Protein AF-0000000087157849 (afdb_homodimer)

Foldseek 3Di:
DAPDDPPPDDDDDDDDDPDDDPPVVPPPPPPPPDDCPPPVPPPPPPCVVVCPVPPPPLPLQKDKAWDDKDDDPVDPQKMKTKIKIKAAQWHWHAKKFFQFKKKKAWQFAKWWWDWPPGDIDIDDHGDMDIDGGGIIIHTTTGPGNHGMTMMMMMGIHGVPDDGIDHDD/DDDPDDDDDPPDDDDDPDDDDDDDDDDDPPPDDDDCPVPVPPPPPPCPVPCPVPPPPQPLPKDKAWDDKDDDPVDPQKMKTKIKIKAAQSHWHAKKFFQFKKKKAWQFAKWWWDWPPGDIDIDDHGDMDIDGGGIIIHTTTGPGNHGMTMMMMMGIHGVPDDGIGHDD

Structure (mmCIF, N/CA/C/O backbone):
data_AF-0000000087157849-model_v1
#
loop_
_entity.id
_entity.type
_entity.pdbx_description
1 polymer 'Cupin type-1 domain-containing protein'
#
loop_
_atom_site.group_PDB
_atom_site.id
_atom_site.type_symbol
_atom_site.label_atom_id
_atom_site.label_alt_id
_atom_site.label_comp_id
_atom_site.label_asym_id
_atom_site.label_entity_id
_atom_site.label_seq_id
_atom_site.pdbx_PDB_ins_code
_atom_site.Cartn_x
_atom_site.Cartn_y
_atom_site.Cartn_z
_atom_site.occupancy
_atom_site.B_iso_or_equiv
_atom_site.auth_seq_id
_atom_site.auth_comp_id
_atom_site.auth_asym_id
_atom_site.auth_atom_id
_atom_site.pdbx_PDB_model_num
ATOM 1 N N . MET A 1 1 ? -9.469 22.984 100.5 1 25.81 1 MET A N 1
ATOM 2 C CA . MET A 1 1 ? -8.742 24.125 99.938 1 25.81 1 MET A CA 1
ATOM 3 C C . MET A 1 1 ? -8.039 23.75 98.625 1 25.81 1 MET A C 1
ATOM 5 O O . MET A 1 1 ? -8.219 24.422 97.625 1 25.81 1 MET A O 1
ATOM 9 N N . THR A 1 2 ? -6.953 23.109 98.688 1 26.52 2 THR A N 1
ATOM 10 C CA . THR A 1 2 ? -5.707 23.484 98 1 26.52 2 THR A CA 1
ATOM 11 C C . THR A 1 2 ? -5.559 22.75 96.688 1 26.52 2 THR A C 1
ATOM 13 O O . THR A 1 2 ? -5.473 21.516 96.625 1 26.52 2 THR A O 1
ATOM 16 N N . SER A 1 3 ? -6.125 23.281 95.562 1 32.56 3 SER A N 1
ATOM 17 C CA . SER A 1 3 ? -6.223 23.047 94.125 1 32.56 3 SER A CA 1
ATOM 18 C C . SER A 1 3 ? -4.84 22.938 93.5 1 32.56 3 SER A C 1
ATOM 20 O O . SER A 1 3 ? -4.082 23.906 93.5 1 32.56 3 SER A O 1
ATOM 22 N N . MET A 1 4 ? -4.215 21.812 93.75 1 26.55 4 MET A N 1
ATOM 23 C CA . MET A 1 4 ? -2.811 21.609 93.438 1 26.55 4 MET A CA 1
ATOM 24 C C . MET A 1 4 ? -2.561 21.953 91.938 1 26.55 4 MET A C 1
ATOM 26 O O . MET A 1 4 ? -3.49 21.953 91.125 1 26.55 4 MET A O 1
ATOM 30 N N . ALA A 1 5 ? -1.383 22.141 91.438 1 28.23 5 ALA A N 1
ATOM 31 C CA . ALA A 1 5 ? -0.357 22.938 90.812 1 28.23 5 ALA A CA 1
ATOM 32 C C . ALA A 1 5 ? -0.079 22.422 89.375 1 28.23 5 ALA A C 1
ATOM 34 O O . ALA A 1 5 ? 0.77 22.969 88.688 1 28.23 5 ALA A O 1
ATOM 35 N N . ALA A 1 6 ? -0.991 21.516 88.75 1 30.11 6 ALA A N 1
ATOM 36 C CA . ALA A 1 6 ? -0.195 20.703 87.812 1 30.11 6 ALA A CA 1
ATOM 37 C C . ALA A 1 6 ? 0.391 21.531 86.688 1 30.11 6 ALA A C 1
ATOM 39 O O . ALA A 1 6 ? -0.349 22.109 85.938 1 30.11 6 ALA A O 1
ATOM 40 N N . THR A 1 7 ? 1.58 22.156 86.875 1 29.23 7 THR A N 1
ATOM 41 C CA . THR A 1 7 ? 2.391 23.125 86.125 1 29.23 7 THR A CA 1
ATOM 42 C C . THR A 1 7 ? 2.752 22.578 84.75 1 29.23 7 THR A C 1
ATOM 44 O O . THR A 1 7 ? 3.316 21.484 84.625 1 29.23 7 THR A O 1
ATOM 47 N N . MET A 1 8 ? 1.924 22.734 83.75 1 29.97 8 MET A N 1
ATOM 48 C CA . MET A 1 8 ? 2.023 22.281 82.312 1 29.97 8 MET A CA 1
ATOM 49 C C . MET A 1 8 ? 3.312 22.781 81.688 1 29.97 8 MET A C 1
ATOM 51 O O . MET A 1 8 ? 3.516 23.984 81.562 1 29.97 8 MET A O 1
ATOM 55 N N . THR A 1 9 ? 4.469 22.172 82 1 27.61 9 THR A N 1
ATOM 56 C CA . THR A 1 9 ? 5.809 22.609 81.625 1 27.61 9 THR A CA 1
ATOM 57 C C . THR A 1 9 ? 5.926 22.734 80.125 1 27.61 9 THR A C 1
ATOM 59 O O . THR A 1 9 ? 5.297 21.984 79.375 1 27.61 9 THR A O 1
ATOM 62 N N . ALA A 1 10 ? 6.34 23.922 79.562 1 31.8 10 ALA A N 1
ATOM 63 C CA . ALA A 1 10 ? 6.543 24.797 78.375 1 31.8 10 ALA A CA 1
ATOM 64 C C . ALA A 1 10 ? 7.609 24.234 77.438 1 31.8 10 ALA A C 1
ATOM 66 O O . ALA A 1 10 ? 8.781 24.141 77.812 1 31.8 10 ALA A O 1
ATOM 67 N N . PRO A 1 11 ? 7.312 23.031 76.688 1 26.89 11 PRO A N 1
ATOM 68 C CA . PRO A 1 11 ? 8.516 22.438 76.125 1 26.89 11 PRO A CA 1
ATOM 69 C C . PRO A 1 11 ? 9.336 23.453 75.312 1 26.89 11 PRO A C 1
ATOM 71 O O . PRO A 1 11 ? 8.797 24.453 74.875 1 26.89 11 PRO A O 1
ATOM 74 N N . PHE A 1 12 ? 10.734 23.453 75.312 1 24.06 12 PHE A N 1
ATOM 75 C CA . PHE A 1 12 ? 11.953 24.234 75.125 1 24.06 12 PHE A CA 1
ATOM 76 C C . PHE A 1 12 ? 12.273 24.328 73.625 1 24.06 12 PHE A C 1
ATOM 78 O O . PHE A 1 12 ? 13.031 25.203 73.188 1 24.06 12 PHE A O 1
ATOM 85 N N . ALA A 1 13 ? 11.703 23.359 72.688 1 25 13 ALA A N 1
ATOM 86 C CA . ALA A 1 13 ? 12.812 22.859 71.875 1 25 13 ALA A CA 1
ATOM 87 C C . ALA A 1 13 ? 13.414 23.969 71 1 25 13 ALA A C 1
ATOM 89 O O . ALA A 1 13 ? 12.75 24.969 70.75 1 25 13 ALA A O 1
ATOM 90 N N . GLN A 1 14 ? 14.242 23.547 69.875 1 24.16 14 GLN A N 1
ATOM 91 C CA . GLN A 1 14 ? 15.633 23.719 69.5 1 24.16 14 GLN A CA 1
ATOM 92 C C . GLN A 1 14 ? 15.797 24.891 68.5 1 24.16 14 GLN A C 1
ATOM 94 O O . GLN A 1 14 ? 14.828 25.344 67.938 1 24.16 14 GLN A O 1
ATOM 99 N N . PRO A 1 15 ? 16.781 24.766 67.5 1 26.95 15 PRO A N 1
ATOM 100 C CA . PRO A 1 15 ? 18.047 25.453 67.312 1 26.95 15 PRO A CA 1
ATOM 101 C C . PRO A 1 15 ? 17.906 26.594 66.312 1 26.95 15 PRO A C 1
ATOM 103 O O . PRO A 1 15 ? 16.875 26.719 65.625 1 26.95 15 PRO A O 1
ATOM 106 N N . PRO A 1 16 ? 18.922 26.719 65.438 1 26.27 16 PRO A N 1
ATOM 107 C CA . PRO A 1 16 ? 19.938 27.75 65.188 1 26.27 16 PRO A CA 1
ATOM 108 C C . PRO A 1 16 ? 19.641 28.641 64 1 26.27 16 PRO A C 1
ATOM 110 O O . PRO A 1 16 ? 19.766 29.859 64.062 1 26.27 16 PRO A O 1
ATOM 113 N N . ARG A 1 17 ? 19.469 28.047 62.688 1 28.44 17 ARG A N 1
ATOM 114 C CA . ARG A 1 17 ? 20.594 28.266 61.781 1 28.44 17 ARG A CA 1
ATOM 115 C C . ARG A 1 17 ? 20.312 29.406 60.812 1 28.44 17 ARG A C 1
ATOM 117 O O . ARG A 1 17 ? 19.828 29.203 59.719 1 28.44 17 ARG A O 1
ATOM 124 N N . SER A 1 18 ? 19.516 30.406 61.188 1 28.94 18 SER A N 1
ATOM 125 C CA . SER A 1 18 ? 19.078 31.188 60.031 1 28.94 18 SER A CA 1
ATOM 126 C C . SER A 1 18 ? 20.281 31.672 59.219 1 28.94 18 SER A C 1
ATOM 128 O O . SER A 1 18 ? 21.281 32.094 59.75 1 28.94 18 SER A O 1
ATOM 130 N N . VAL A 1 19 ? 20.281 31.312 57.875 1 30.16 19 VAL A N 1
ATOM 131 C CA . VAL A 1 19 ? 21.125 31.406 56.688 1 30.16 19 VAL A CA 1
ATOM 132 C C . VAL A 1 19 ? 21.422 32.875 56.375 1 30.16 19 VAL A C 1
ATOM 134 O O . VAL A 1 19 ? 20.5 33.656 56.188 1 30.16 19 VAL A O 1
ATOM 137 N N . ALA A 1 20 ? 22.547 33.375 56.812 1 24 20 ALA A N 1
ATOM 138 C CA . ALA A 1 20 ? 23.172 34.688 56.875 1 24 20 ALA A CA 1
ATOM 139 C C . ALA A 1 20 ? 23.188 35.344 55.5 1 24 20 ALA A C 1
ATOM 141 O O . ALA A 1 20 ? 22.906 36.531 55.375 1 24 20 ALA A O 1
ATOM 142 N N . LEU A 1 21 ? 23.609 34.719 54.344 1 27.06 21 LEU A N 1
ATOM 143 C CA . LEU A 1 21 ? 24.812 35.344 53.844 1 27.06 21 LEU A CA 1
ATOM 144 C C . LEU A 1 21 ? 24.469 36.469 52.844 1 27.06 21 LEU A C 1
ATOM 146 O O . LEU A 1 21 ? 24 36.188 51.75 1 27.06 21 LEU A O 1
ATOM 150 N N . ALA A 1 22 ? 23.547 37.344 52.938 1 27.11 22 ALA A N 1
ATOM 151 C CA . ALA A 1 22 ? 23.203 38.156 51.781 1 27.11 22 ALA A CA 1
ATOM 152 C C . ALA A 1 22 ? 24.359 39.062 51.375 1 27.11 22 ALA A C 1
ATOM 154 O O . ALA A 1 22 ? 24.719 39.969 52.125 1 27.11 22 ALA A O 1
ATOM 155 N N . VAL A 1 23 ? 25.484 38.562 50.844 1 27.09 23 VAL A N 1
ATOM 156 C CA . VAL A 1 23 ? 26.656 39.375 50.562 1 27.09 23 VAL A CA 1
ATOM 157 C C . VAL A 1 23 ? 26.297 40.438 49.531 1 27.09 23 VAL A C 1
ATOM 159 O O . VAL A 1 23 ? 25.969 40.125 48.375 1 27.09 23 VAL A O 1
ATOM 162 N N . ILE A 1 24 ? 25.562 41.406 49.75 1 27.67 24 ILE A N 1
ATOM 163 C CA . ILE A 1 24 ? 25.125 42.406 48.781 1 27.67 24 ILE A CA 1
ATOM 164 C C . ILE A 1 24 ? 26.328 43.188 48.25 1 27.67 24 ILE A C 1
ATOM 166 O O . ILE A 1 24 ? 26.906 44.031 48.938 1 27.67 24 ILE A O 1
ATOM 170 N N . ALA A 1 25 ? 27.484 42.562 47.844 1 26.19 25 ALA A N 1
ATOM 171 C CA . ALA A 1 25 ? 28.641 43.406 47.531 1 26.19 25 ALA A CA 1
ATOM 172 C C . ALA A 1 25 ? 28.344 44.375 46.406 1 26.19 25 ALA A C 1
ATOM 174 O O . ALA A 1 25 ? 27.969 43.969 45.312 1 26.19 25 ALA A O 1
ATOM 175 N N . GLY A 1 26 ? 27.797 45.562 46.625 1 26.12 26 GLY A N 1
ATOM 176 C CA . GLY A 1 26 ? 27.438 46.719 45.781 1 26.12 26 GLY A CA 1
ATOM 177 C C . GLY A 1 26 ? 28.625 47.281 45.031 1 26.12 26 GLY A C 1
ATOM 178 O O . GLY A 1 26 ? 29.516 47.906 45.594 1 26.12 26 GLY A O 1
ATOM 179 N N . LEU A 1 27 ? 29.5 46.469 44.312 1 26.94 27 LEU A N 1
ATOM 180 C CA . LEU A 1 27 ? 30.75 47.062 43.812 1 26.94 27 LEU A CA 1
ATOM 181 C C . LEU A 1 27 ? 30.469 48.25 42.875 1 26.94 27 LEU A C 1
ATOM 183 O O . LEU A 1 27 ? 29.766 48.062 41.875 1 26.94 27 LEU A O 1
ATOM 187 N N . ALA A 1 28 ? 30.5 49.438 43.312 1 27.14 28 ALA A N 1
ATOM 188 C CA . ALA A 1 28 ? 30.328 50.781 42.719 1 27.14 28 ALA A CA 1
ATOM 189 C C . ALA A 1 28 ? 31.344 51 41.594 1 27.14 28 ALA A C 1
ATOM 191 O O . ALA A 1 28 ? 32.562 50.969 41.812 1 27.14 28 ALA A O 1
ATOM 192 N N . CYS A 1 29 ? 31.125 50.438 40.344 1 27.78 29 CYS A N 1
ATOM 193 C CA . CYS A 1 29 ? 32 50.594 39.156 1 27.78 29 CYS A CA 1
ATOM 194 C C . CYS A 1 29 ? 32.25 52.062 38.875 1 27.78 29 CYS A C 1
ATOM 196 O O . CYS A 1 29 ? 31.312 52.812 38.594 1 27.78 29 CYS A O 1
ATOM 198 N N . ALA A 1 30 ? 33.094 52.688 39.562 1 27.97 30 ALA A N 1
ATOM 199 C CA . ALA A 1 30 ? 33.438 54.094 39.406 1 27.97 30 ALA A CA 1
ATOM 200 C C . ALA A 1 30 ? 33.906 54.375 37.969 1 27.97 30 ALA A C 1
ATOM 202 O O . ALA A 1 30 ? 34.75 53.656 37.438 1 27.97 30 ALA A O 1
ATOM 203 N N . PHE A 1 31 ? 33.094 54.969 37.094 1 28.56 31 PHE A N 1
ATOM 204 C CA . PHE A 1 31 ? 33.156 55.469 35.719 1 28.56 31 PHE A CA 1
ATOM 205 C C . PHE A 1 31 ? 34.312 56.438 35.562 1 28.56 31 PHE A C 1
ATOM 207 O O . PHE A 1 31 ? 34.25 57.562 36.031 1 28.56 31 PHE A O 1
ATOM 214 N N . ALA A 1 32 ? 35.531 56 35.906 1 28.84 32 ALA A N 1
ATOM 215 C CA . ALA A 1 32 ? 36.531 57.062 35.719 1 28.84 32 ALA A CA 1
ATOM 216 C C . ALA A 1 32 ? 36.5 57.594 34.312 1 28.84 32 ALA A C 1
ATOM 218 O O . ALA A 1 32 ? 36.344 56.844 33.344 1 28.84 32 ALA A O 1
ATOM 219 N N . ILE A 1 33 ? 36.344 58.875 34.094 1 33.56 33 ILE A N 1
ATOM 220 C CA . ILE A 1 33 ? 36.125 59.906 33.094 1 33.56 33 ILE A CA 1
ATOM 221 C C . ILE A 1 33 ? 37.344 60 32.188 1 33.56 33 ILE A C 1
ATOM 223 O O . ILE A 1 33 ? 37.594 61.031 31.578 1 33.56 33 ILE A O 1
ATOM 227 N N . GLY A 1 34 ? 38.188 58.875 31.969 1 31 34 GLY A N 1
ATOM 228 C CA . GLY A 1 34 ? 39.438 59.375 31.391 1 31 34 GLY A CA 1
ATOM 229 C C . GLY A 1 34 ? 39.219 60.094 30.078 1 31 34 GLY A C 1
ATOM 230 O O . GLY A 1 34 ? 38.156 60 29.469 1 31 34 GLY A O 1
ATOM 231 N N . LYS A 1 35 ? 40.406 60.781 29.609 1 35 35 LYS A N 1
ATOM 232 C CA . LYS A 1 35 ? 40.75 61.844 28.656 1 35 35 LYS A CA 1
ATOM 233 C C . LYS A 1 35 ? 40.469 61.375 27.219 1 35 35 LYS A C 1
ATOM 235 O O . LYS A 1 35 ? 40.719 60.219 26.875 1 35 35 LYS A O 1
ATOM 240 N N . ALA A 1 36 ? 39.75 62.125 26.391 1 37.16 36 ALA A N 1
ATOM 241 C CA . ALA A 1 36 ? 38.969 62.188 25.156 1 37.16 36 ALA A CA 1
ATOM 242 C C . ALA A 1 36 ? 39.875 62.094 23.938 1 37.16 36 ALA A C 1
ATOM 244 O O . ALA A 1 36 ? 40.438 63.094 23.484 1 37.16 36 ALA A O 1
ATOM 245 N N . VAL A 1 37 ? 41 61.312 23.969 1 40.19 37 VAL A N 1
ATOM 246 C CA . VAL A 1 37 ? 41.719 61.625 22.734 1 40.19 37 VAL A CA 1
ATOM 247 C C . VAL A 1 37 ? 40.844 61.281 21.531 1 40.19 37 VAL A C 1
ATOM 249 O O . VAL A 1 37 ? 40.188 60.219 21.5 1 40.19 37 VAL A O 1
ATOM 252 N N . PRO A 1 38 ? 40.406 62.281 20.625 1 38.34 38 PRO A N 1
ATOM 253 C CA . PRO A 1 38 ? 39.438 62.219 19.547 1 38.34 38 PRO A CA 1
ATOM 254 C C . PRO A 1 38 ? 39.812 61.25 18.438 1 38.34 38 PRO A C 1
ATOM 256 O O . PRO A 1 38 ? 40.812 61.5 17.734 1 38.34 38 PRO A O 1
ATOM 259 N N . VAL A 1 39 ? 40.281 60.031 18.719 1 37.19 39 VAL A N 1
ATOM 260 C CA . VAL A 1 39 ? 40.656 59.281 17.531 1 37.19 39 VAL A CA 1
ATOM 261 C C . VAL A 1 39 ? 39.469 59.188 16.594 1 37.19 39 VAL A C 1
ATOM 263 O O . VAL A 1 39 ? 38.344 58.938 17.047 1 37.19 39 VAL A O 1
ATOM 266 N N . SER A 1 40 ? 39.5 59.906 15.5 1 35.03 40 SER A N 1
ATOM 267 C CA . SER A 1 40 ? 38.562 59.906 14.391 1 35.03 40 SER A CA 1
ATOM 268 C C . SER A 1 40 ? 38.25 58.469 13.938 1 35.03 40 SER A C 1
ATOM 270 O O . SER A 1 40 ? 39.156 57.75 13.492 1 35.03 40 SER A O 1
ATOM 272 N N . MET A 1 41 ? 37.656 57.656 14.75 1 31.05 41 MET A N 1
ATOM 273 C CA . MET A 1 41 ? 37.25 56.281 14.422 1 31.05 41 MET A CA 1
ATOM 274 C C . MET A 1 41 ? 36.406 56.25 13.133 1 31.05 41 MET A C 1
ATOM 276 O O . MET A 1 41 ? 35.344 56.875 13.055 1 31.05 41 MET A O 1
ATOM 280 N N . ASP A 1 42 ? 37.125 56.438 11.977 1 41.16 42 ASP A N 1
ATOM 281 C CA . ASP A 1 42 ? 36.406 56.156 10.742 1 41.16 42 ASP A CA 1
ATOM 282 C C . ASP A 1 42 ? 35.562 54.875 10.883 1 41.16 42 ASP A C 1
ATOM 284 O O . ASP A 1 42 ? 36.094 53.812 11.266 1 41.16 42 ASP A O 1
ATOM 288 N N . THR A 1 43 ? 34.344 55.031 11.359 1 35.72 43 THR A N 1
ATOM 289 C CA . THR A 1 43 ? 33.281 54.031 11.5 1 35.72 43 THR A CA 1
ATOM 290 C C . THR A 1 43 ? 33.156 53.219 10.227 1 35.72 43 THR A C 1
ATOM 292 O O . THR A 1 43 ? 32.875 53.75 9.156 1 35.72 43 THR A O 1
ATOM 295 N N . ILE A 1 44 ? 34.156 52.312 9.938 1 42.41 44 ILE A N 1
ATOM 296 C CA . ILE A 1 44 ? 33.875 51.25 8.969 1 42.41 44 ILE A CA 1
ATOM 297 C C . ILE A 1 44 ? 32.469 50.719 9.18 1 42.41 44 ILE A C 1
ATOM 299 O O . ILE A 1 44 ? 32.188 50.031 10.18 1 42.41 44 ILE A O 1
ATOM 303 N N . SER A 1 45 ? 31.453 51.531 8.93 1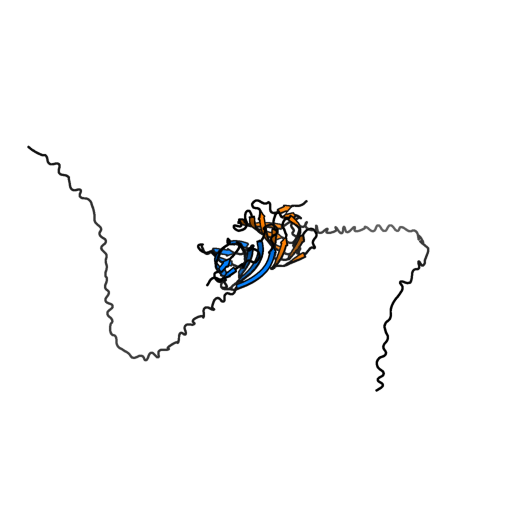 35.62 45 SER A N 1
ATOM 304 C CA . SER A 1 45 ? 30.109 50.969 8.867 1 35.62 45 SER A CA 1
ATOM 305 C C . SER A 1 45 ? 30.094 49.688 8.031 1 35.62 45 SER A C 1
ATOM 307 O O . SER A 1 45 ? 30.141 49.719 6.805 1 35.62 45 SER A O 1
ATOM 309 N N . SER A 1 46 ? 30.984 48.688 8.398 1 37.03 46 SER A N 1
ATOM 310 C CA . SER A 1 46 ? 30.734 47.438 7.723 1 37.03 46 SER A CA 1
ATOM 311 C C . SER A 1 46 ? 29.25 47.094 7.742 1 37.03 46 SER A C 1
ATOM 313 O O . SER A 1 46 ? 28.641 46.969 8.812 1 37.03 46 SER A O 1
ATOM 315 N N . ALA A 1 47 ? 28.531 47.531 6.684 1 37.97 47 ALA A N 1
ATOM 316 C CA . ALA A 1 47 ? 27.203 47 6.414 1 37.97 47 ALA A CA 1
ATOM 317 C C . ALA A 1 47 ? 27.172 45.469 6.594 1 37.97 47 ALA A C 1
ATOM 319 O O . ALA A 1 47 ? 27.75 44.75 5.789 1 37.97 47 ALA A O 1
ATOM 320 N N . ILE A 1 48 ? 27.359 45 7.828 1 42.22 48 ILE A N 1
ATOM 321 C CA . ILE A 1 48 ? 26.891 43.625 7.977 1 42.22 48 ILE A CA 1
ATOM 322 C C . ILE A 1 48 ? 25.5 43.469 7.359 1 42.22 48 ILE A C 1
ATOM 324 O O . ILE A 1 48 ? 24.516 43.969 7.922 1 42.22 48 ILE A O 1
ATOM 328 N N . ALA A 1 49 ? 25.438 43.625 5.98 1 38 49 ALA A N 1
ATOM 329 C CA . ALA A 1 49 ? 24.172 43.125 5.449 1 38 49 ALA A CA 1
ATOM 330 C C . ALA A 1 49 ? 23.781 41.812 6.113 1 38 49 ALA A C 1
ATOM 332 O O . ALA A 1 49 ? 24.594 40.875 6.215 1 38 49 ALA A O 1
ATOM 333 N N . PRO A 1 50 ? 22.828 41.875 7.129 1 38.22 50 PRO A N 1
ATOM 334 C CA . PRO A 1 50 ? 22.359 40.531 7.5 1 38.22 50 PRO A CA 1
ATOM 335 C C . PRO A 1 50 ? 22.125 39.625 6.289 1 38.22 50 PRO A C 1
ATOM 337 O O . PRO A 1 50 ? 21.406 40.031 5.359 1 38.22 50 PRO A O 1
ATOM 340 N N . LEU A 1 51 ? 23.094 38.875 5.848 1 38.66 51 LEU A N 1
ATOM 341 C CA . LEU A 1 51 ? 22.672 37.75 5.016 1 38.66 51 LEU A CA 1
ATOM 342 C C . LEU A 1 51 ? 21.359 37.156 5.531 1 38.66 51 LEU A C 1
ATOM 344 O O . LEU A 1 51 ? 21.359 36.375 6.492 1 38.66 51 LEU A O 1
ATOM 348 N N . CYS A 1 52 ? 20.359 38.031 5.68 1 33.38 52 CYS A N 1
ATOM 349 C CA . CYS A 1 52 ? 19.109 37.281 5.773 1 33.38 52 CYS A CA 1
ATOM 350 C C . CYS A 1 52 ? 19.109 36.094 4.812 1 33.38 52 CYS A C 1
ATOM 352 O O . CYS A 1 52 ? 19.047 36.281 3.594 1 33.38 52 CYS A O 1
ATOM 354 N N . ALA A 1 53 ? 19.922 35.062 5.066 1 35.59 53 ALA A N 1
ATOM 355 C CA . ALA A 1 53 ? 19.578 33.844 4.355 1 35.59 53 ALA A CA 1
ATOM 356 C C . ALA A 1 53 ? 18.078 33.719 4.129 1 35.59 53 ALA A C 1
ATOM 358 O O . ALA A 1 53 ? 17.297 33.75 5.086 1 35.59 53 ALA A O 1
ATOM 359 N N . SER A 1 54 ? 17.531 34.375 3.102 1 33.47 54 SER A N 1
ATOM 360 C CA . SER A 1 54 ? 16.203 33.938 2.713 1 33.47 54 SER A CA 1
ATOM 361 C C . SER A 1 54 ? 15.984 32.469 3.09 1 33.47 54 SER A C 1
ATOM 363 O O . SER A 1 54 ? 16.75 31.594 2.662 1 33.47 54 SER A O 1
ATOM 365 N N . ALA A 1 55 ? 15.594 32.188 4.285 1 35.25 55 ALA A N 1
ATOM 366 C CA . ALA A 1 55 ? 15 30.859 4.387 1 35.25 55 ALA A CA 1
ATOM 367 C C . ALA A 1 55 ? 14.32 30.469 3.076 1 35.25 55 ALA A C 1
ATOM 369 O O . ALA A 1 55 ? 13.438 31.172 2.584 1 35.25 55 ALA A O 1
ATOM 370 N N . ASN A 1 56 ? 14.992 30.094 2.059 1 37.59 56 ASN A N 1
ATOM 371 C CA . ASN A 1 56 ? 14.242 29.453 0.98 1 37.59 56 ASN A CA 1
ATOM 372 C C . ASN A 1 56 ? 12.891 28.938 1.464 1 37.59 56 ASN A C 1
ATOM 374 O O . ASN A 1 56 ? 12.82 28.156 2.412 1 37.59 56 ASN A O 1
ATOM 378 N N . ALA A 1 57 ? 11.836 29.656 1.481 1 37.44 57 ALA A N 1
ATOM 379 C CA . ALA A 1 57 ? 10.445 29.25 1.688 1 37.44 57 ALA A CA 1
ATOM 380 C C . ALA A 1 57 ? 10.25 27.781 1.367 1 37.44 57 ALA A C 1
ATOM 382 O O . ALA A 1 57 ? 10.664 27.297 0.307 1 37.44 57 ALA A O 1
ATOM 383 N N . ALA A 1 58 ? 10.266 26.891 2.303 1 42.09 58 ALA A N 1
ATOM 384 C CA . ALA A 1 58 ? 9.906 25.484 2.17 1 42.09 58 ALA A CA 1
ATOM 385 C C . ALA A 1 58 ? 8.836 25.297 1.103 1 42.09 58 ALA A C 1
ATOM 387 O O . ALA A 1 58 ? 7.727 25.828 1.224 1 42.09 58 ALA A O 1
ATOM 388 N N . SER A 1 59 ? 8.898 25.781 -0.156 1 48.66 59 SER A N 1
ATOM 389 C CA . SER A 1 59 ? 7.949 25.422 -1.202 1 48.66 59 SER A CA 1
ATOM 390 C C . SER A 1 59 ? 7.27 24.094 -0.896 1 48.66 59 SER A C 1
ATOM 392 O O . SER A 1 59 ? 7.91 23.156 -0.424 1 48.66 59 SER A O 1
ATOM 394 N N . PRO A 1 60 ? 5.934 23.938 -0.661 1 56.91 60 PRO A N 1
ATOM 395 C CA . PRO A 1 60 ? 5.18 22.703 -0.445 1 56.91 60 PRO A CA 1
ATOM 396 C C . PRO A 1 60 ? 5.691 21.547 -1.297 1 56.91 60 PRO A C 1
ATOM 398 O O . PRO A 1 60 ? 5.492 21.531 -2.514 1 56.91 60 PRO A O 1
ATOM 401 N N . LEU A 1 61 ? 6.93 21.297 -1.461 1 68.69 61 LEU A N 1
ATOM 402 C CA . LEU A 1 61 ? 7.711 20.531 -2.422 1 68.69 61 LEU A CA 1
ATOM 403 C C . LEU A 1 61 ? 7.242 19.078 -2.463 1 68.69 61 LEU A C 1
ATOM 405 O O . LEU A 1 61 ? 8.031 18.172 -2.75 1 68.69 61 LEU A O 1
ATOM 409 N N . ASP A 1 62 ? 6.016 18.891 -2.213 1 86.62 62 ASP A N 1
ATOM 410 C CA . ASP A 1 62 ? 5.68 17.484 -2.385 1 86.62 62 ASP A CA 1
ATOM 411 C C . ASP A 1 62 ? 5.164 17.219 -3.797 1 86.62 62 ASP A C 1
ATOM 413 O O . ASP A 1 62 ? 4.73 18.141 -4.492 1 86.62 62 ASP A O 1
ATOM 417 N N . LYS A 1 63 ? 5.41 16.125 -4.355 1 94.25 63 LYS A N 1
ATOM 418 C CA . LYS A 1 63 ? 4.766 15.539 -5.531 1 94.25 63 LYS A CA 1
ATOM 419 C C . LYS A 1 63 ? 3.859 14.375 -5.145 1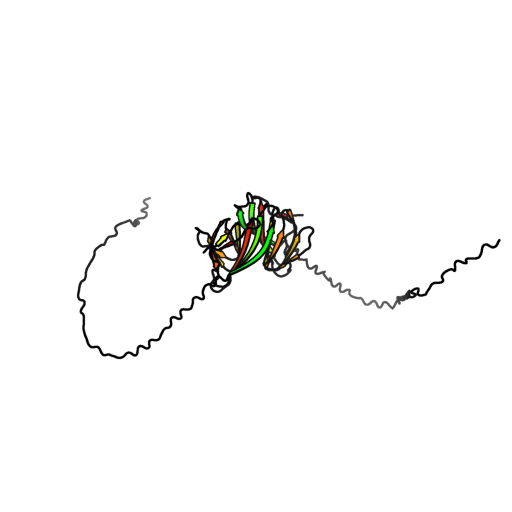 94.25 63 LYS A C 1
ATOM 421 O O . LYS A 1 63 ? 4.316 13.398 -4.539 1 94.25 63 LYS A O 1
ATOM 426 N N . VAL A 1 64 ? 2.527 14.578 -5.496 1 96.06 64 VAL A N 1
ATOM 427 C CA . VAL A 1 64 ? 1.538 13.555 -5.172 1 96.06 64 VAL A CA 1
ATOM 428 C C . VAL A 1 64 ? 1 12.93 -6.457 1 96.06 64 VAL A C 1
ATOM 430 O O . VAL A 1 64 ? 0.477 13.633 -7.324 1 96.06 64 VAL A O 1
ATOM 433 N N . GLU A 1 65 ? 1.17 11.641 -6.582 1 96.88 65 GLU A N 1
ATOM 434 C CA . GLU A 1 65 ? 0.768 10.938 -7.793 1 96.88 65 GLU A CA 1
ATOM 435 C C . GLU A 1 65 ? -0.138 9.75 -7.465 1 96.88 65 GLU A C 1
ATOM 437 O O . GLU A 1 65 ? 0.242 8.867 -6.699 1 96.88 65 GLU A O 1
ATOM 442 N N . VAL A 1 66 ? -1.337 9.758 -8.125 1 97.81 66 VAL A N 1
ATOM 443 C CA . VAL A 1 66 ? -2.174 8.562 -8.031 1 97.81 66 VAL A CA 1
ATOM 444 C C . VAL A 1 66 ? -1.611 7.461 -8.93 1 97.81 66 VAL A C 1
ATOM 446 O O . VAL A 1 66 ? -1.502 7.637 -10.141 1 97.81 66 VAL A O 1
ATOM 449 N N . ILE A 1 67 ? -1.337 6.316 -8.336 1 98.38 67 ILE A N 1
ATOM 450 C CA . ILE A 1 67 ? -0.737 5.211 -9.07 1 98.38 67 ILE A CA 1
ATOM 451 C C . ILE A 1 67 ? -1.835 4.316 -9.641 1 98.38 67 ILE A C 1
ATOM 453 O O . ILE A 1 67 ? -1.756 3.883 -10.789 1 98.38 67 ILE A O 1
ATOM 457 N N . THR A 1 68 ? -2.832 3.953 -8.859 1 97.81 68 THR A N 1
ATOM 458 C CA . THR A 1 68 ? -3.961 3.125 -9.258 1 97.81 68 THR A CA 1
ATOM 459 C C . THR A 1 68 ? -5.145 3.328 -8.32 1 97.81 68 THR A C 1
ATOM 461 O O . THR A 1 68 ? -4.977 3.818 -7.199 1 97.81 68 THR A O 1
ATOM 464 N N . SER A 1 69 ? -6.309 3.031 -8.805 1 98.38 69 SER A N 1
ATOM 465 C CA . SER A 1 69 ? -7.547 3.076 -8.031 1 98.38 69 SER A CA 1
ATOM 466 C C . SER A 1 69 ? -8.523 2.002 -8.5 1 98.38 69 SER A C 1
ATOM 468 O O . SER A 1 69 ? -8.797 1.876 -9.695 1 98.38 69 SER A O 1
ATOM 470 N N . HIS A 1 70 ? -8.984 1.25 -7.539 1 98.12 70 HIS A N 1
ATOM 471 C CA . HIS A 1 70 ? -9.875 0.148 -7.883 1 98.12 70 HIS A CA 1
ATOM 472 C C . HIS A 1 70 ? -11.07 0.096 -6.938 1 98.12 70 HIS A C 1
ATOM 474 O O . HIS A 1 70 ? -10.922 0.272 -5.727 1 98.12 70 HIS A O 1
ATOM 480 N N . ALA A 1 71 ? -12.234 -0.184 -7.578 1 97.62 71 ALA A N 1
ATOM 481 C CA . ALA A 1 71 ? -13.352 -0.568 -6.723 1 97.62 71 ALA A CA 1
ATOM 482 C C . ALA A 1 71 ? -13.031 -1.842 -5.945 1 97.62 71 ALA A C 1
ATOM 484 O O . ALA A 1 71 ? -12.344 -2.73 -6.449 1 97.62 71 ALA A O 1
ATOM 485 N N . LEU A 1 72 ? -13.508 -1.881 -4.738 1 97.12 72 LEU A N 1
ATOM 486 C CA . LEU A 1 72 ? -13.352 -3.092 -3.939 1 97.12 72 LEU A CA 1
ATOM 487 C C . LEU A 1 72 ? -14.594 -3.969 -4.035 1 97.12 72 LEU A C 1
ATOM 489 O O . LEU A 1 72 ? -15.625 -3.662 -3.432 1 97.12 72 LEU A O 1
ATOM 493 N N . PRO A 1 73 ? -14.461 -5.078 -4.668 1 94.25 73 PRO A N 1
ATOM 494 C CA . PRO A 1 73 ? -15.648 -5.914 -4.859 1 94.25 73 PRO A CA 1
ATOM 495 C C . PRO A 1 73 ? -16.188 -6.48 -3.549 1 94.25 73 PRO A C 1
ATOM 497 O O . PRO A 1 73 ? -17.391 -6.762 -3.441 1 94.25 73 PRO A O 1
ATOM 500 N N . ASN A 1 74 ? -15.352 -6.559 -2.541 1 92.62 74 ASN A N 1
ATOM 501 C CA . ASN A 1 74 ? -15.766 -7.184 -1.288 1 92.62 74 ASN A CA 1
ATOM 502 C C . ASN A 1 74 ? -16.188 -6.148 -0.257 1 92.62 74 ASN A C 1
ATOM 504 O O . ASN A 1 74 ? -16.516 -6.492 0.883 1 92.62 74 ASN A O 1
ATOM 508 N N . VAL A 1 75 ? -16.109 -4.941 -0.576 1 93.94 75 VAL A N 1
ATOM 509 C CA . VAL A 1 75 ? -16.562 -3.846 0.28 1 93.94 75 VAL A CA 1
ATOM 510 C C . VAL A 1 75 ? -17.422 -2.873 -0.527 1 93.94 75 VAL A C 1
ATOM 512 O O . VAL A 1 75 ? -16.891 -1.966 -1.177 1 93.94 75 VAL A O 1
ATOM 515 N N . ALA A 1 76 ? -18.703 -2.996 -0.366 1 91.81 76 ALA A N 1
ATOM 516 C CA . ALA A 1 76 ? -19.625 -2.238 -1.212 1 91.81 76 ALA A CA 1
ATOM 517 C C . ALA A 1 76 ? -19.375 -0.738 -1.081 1 91.81 76 ALA A C 1
ATOM 519 O O . ALA A 1 76 ? -19.281 -0.214 0.031 1 91.81 76 ALA A O 1
ATOM 520 N N . GLY A 1 77 ? -19.188 -0.105 -2.223 1 95.81 77 GLY A N 1
ATOM 521 C CA . GLY A 1 77 ? -19.141 1.347 -2.295 1 95.81 77 GLY A CA 1
ATOM 522 C C . GLY A 1 77 ? -17.766 1.911 -1.945 1 95.81 77 GLY A C 1
ATOM 523 O O . GLY A 1 77 ? -17.625 3.119 -1.745 1 95.81 77 GLY A O 1
ATOM 524 N N . LYS A 1 78 ? -16.844 1.045 -1.783 1 97.5 78 LYS A N 1
ATOM 525 C CA . LYS A 1 78 ? -15.516 1.53 -1.402 1 97.5 78 LYS A CA 1
ATOM 526 C C . LYS A 1 78 ? -14.5 1.29 -2.518 1 97.5 78 LYS A C 1
ATOM 528 O O . LYS A 1 78 ? -14.688 0.404 -3.354 1 97.5 78 LYS A O 1
ATOM 533 N N . ARG A 1 79 ? -13.523 2.119 -2.533 1 98 79 ARG A N 1
ATOM 534 C CA . ARG A 1 79 ? -12.383 2.002 -3.439 1 98 79 ARG A CA 1
ATOM 535 C C . ARG A 1 79 ? -11.07 1.979 -2.666 1 98 79 ARG A C 1
ATOM 537 O O . ARG A 1 79 ? -10.945 2.617 -1.619 1 98 79 ARG A O 1
ATOM 544 N N . VAL A 1 80 ? -10.172 1.237 -3.182 1 98.25 80 VAL A N 1
ATOM 545 C CA . VAL A 1 80 ? -8.773 1.333 -2.754 1 98.25 80 VAL A CA 1
ATOM 546 C C . VAL A 1 80 ? -7.984 2.176 -3.752 1 98.25 80 VAL A C 1
ATOM 548 O O . VAL A 1 80 ? -8.086 1.967 -4.965 1 98.25 80 VAL A O 1
ATOM 551 N N . THR A 1 81 ? -7.285 3.172 -3.279 1 98.44 81 THR A N 1
ATOM 552 C CA . THR A 1 81 ? -6.457 4.047 -4.102 1 98.44 81 THR A CA 1
ATOM 553 C C . THR A 1 81 ? -5.027 4.094 -3.574 1 98.44 81 THR A C 1
ATOM 555 O O . THR A 1 81 ? -4.809 4.309 -2.381 1 98.44 81 THR A O 1
ATOM 558 N N . VAL A 1 82 ? -4.051 3.873 -4.453 1 98.56 82 VAL A N 1
ATOM 559 C CA . VAL A 1 82 ? -2.633 3.951 -4.113 1 98.56 82 VAL A CA 1
ATOM 560 C C . VAL A 1 82 ? -2.055 5.273 -4.613 1 98.56 82 VAL A C 1
ATOM 562 O O . VAL A 1 82 ? -2.178 5.605 -5.797 1 98.56 82 VAL A O 1
ATOM 565 N N . VAL A 1 83 ? -1.423 5.953 -3.688 1 98.44 83 VAL A N 1
ATOM 566 C CA . VAL A 1 83 ? -0.863 7.27 -3.973 1 98.44 83 VAL A CA 1
ATOM 567 C C . VAL A 1 83 ? 0.62 7.293 -3.607 1 98.44 83 VAL A C 1
ATOM 569 O O . VAL A 1 83 ? 1.004 6.852 -2.523 1 98.44 83 VAL A O 1
ATOM 572 N N . ARG A 1 84 ? 1.422 7.801 -4.492 1 98.25 84 ARG A N 1
ATOM 573 C CA . ARG A 1 84 ? 2.824 8.062 -4.188 1 98.25 84 ARG A CA 1
ATOM 574 C C . ARG A 1 84 ? 3.037 9.523 -3.797 1 98.25 84 ARG A C 1
ATOM 576 O O . ARG A 1 84 ? 2.623 10.43 -4.52 1 98.25 84 ARG A O 1
ATOM 583 N N . VAL A 1 85 ? 3.646 9.719 -2.65 1 98.19 85 VAL A N 1
ATOM 584 C CA . VAL A 1 85 ? 3.988 11.062 -2.178 1 98.19 85 VAL A CA 1
ATOM 585 C C . VAL A 1 85 ? 5.504 11.203 -2.09 1 98.19 85 VAL A C 1
ATOM 587 O O . VAL A 1 85 ? 6.168 10.438 -1.392 1 98.19 85 VAL A O 1
ATOM 590 N N . PHE A 1 86 ? 5.98 12.141 -2.811 1 97.69 86 PHE A N 1
ATOM 591 C CA . PHE A 1 86 ? 7.406 12.438 -2.832 1 97.69 86 PHE A CA 1
ATOM 592 C C . PHE A 1 86 ? 7.684 13.797 -2.201 1 97.69 86 PHE A C 1
ATOM 594 O O . PHE A 1 86 ? 6.992 14.773 -2.49 1 97.69 86 PHE A O 1
ATOM 601 N N . TYR A 1 87 ? 8.641 13.773 -1.32 1 97.56 87 TYR A N 1
ATOM 602 C CA . TYR A 1 87 ? 9.125 15.008 -0.724 1 97.56 87 TYR A CA 1
ATOM 603 C C . TYR A 1 87 ? 10.57 15.281 -1.134 1 97.56 87 TYR A C 1
ATOM 605 O O . TYR A 1 87 ? 11.469 14.492 -0.832 1 97.56 87 TYR A O 1
ATOM 613 N N . GLY A 1 88 ? 10.766 16.406 -1.785 1 96.38 88 GLY A N 1
ATOM 614 C CA . GLY A 1 88 ? 12.148 16.859 -1.88 1 96.38 88 GLY A CA 1
ATOM 615 C C . GLY A 1 88 ? 12.742 17.25 -0.54 1 96.38 88 GLY A C 1
ATOM 616 O O . GLY A 1 88 ? 12.047 17.234 0.479 1 96.38 88 GLY A O 1
ATOM 617 N N . PRO A 1 89 ? 14.117 17.656 -0.543 1 96.44 89 PRO A N 1
ATOM 618 C CA . PRO A 1 89 ? 14.719 18.141 0.699 1 96.44 89 PRO A CA 1
ATOM 619 C C . PRO A 1 89 ? 13.906 19.25 1.359 1 96.44 89 PRO A C 1
ATOM 621 O O . PRO A 1 89 ? 13.586 20.25 0.713 1 96.44 89 PRO A O 1
ATOM 624 N N . GLY A 1 90 ? 13.516 19.031 2.605 1 95.81 90 GLY A N 1
ATOM 625 C CA . GLY A 1 90 ? 12.773 20.031 3.365 1 95.81 90 GLY A CA 1
ATOM 626 C C . GLY A 1 90 ? 11.305 20.094 2.994 1 95.81 90 GLY A C 1
ATOM 627 O O . GLY A 1 90 ? 10.555 20.891 3.557 1 95.81 90 GLY A O 1
ATOM 628 N N . GLY A 1 91 ? 10.883 19.188 2.184 1 96.69 91 GLY A N 1
ATOM 629 C CA . GLY A 1 91 ? 9.523 19.25 1.676 1 96.69 91 GLY A CA 1
ATOM 630 C C . GLY A 1 91 ? 8.492 18.766 2.682 1 96.69 91 GLY A C 1
ATOM 631 O O . GLY A 1 91 ? 8.82 18.047 3.619 1 96.69 91 GLY A O 1
ATOM 632 N N . PHE A 1 92 ? 7.254 19.188 2.404 1 96.94 92 PHE A N 1
ATOM 633 C CA . PHE A 1 92 ? 6.148 18.828 3.283 1 96.94 92 PHE A CA 1
ATOM 634 C C . PHE A 1 92 ? 4.809 19.031 2.582 1 96.94 92 PHE A C 1
ATOM 636 O O . PHE A 1 92 ? 4.75 19.641 1.517 1 96.94 92 PHE A O 1
ATOM 643 N N . THR A 1 93 ? 3.818 18.375 3.148 1 95.88 93 THR A N 1
ATOM 644 C CA . THR A 1 93 ? 2.438 18.656 2.781 1 95.88 93 THR A CA 1
ATOM 645 C C . THR A 1 93 ? 1.752 19.484 3.861 1 95.88 93 THR A C 1
ATOM 647 O O . THR A 1 93 ? 1.807 19.141 5.043 1 95.88 93 THR A O 1
ATOM 650 N N . PRO A 1 94 ? 1.07 20.625 3.48 1 94.94 94 PRO A N 1
ATOM 651 C CA . PRO A 1 94 ? 0.34 21.391 4.496 1 94.94 94 PRO A CA 1
ATOM 652 C C . PRO A 1 94 ? -0.698 20.547 5.234 1 94.94 94 PRO A C 1
ATOM 654 O O . PRO A 1 94 ? -1.097 19.484 4.746 1 94.94 94 PRO A O 1
ATOM 657 N N . PRO A 1 95 ? -1.13 21.031 6.402 1 96.31 95 PRO A N 1
ATOM 658 C CA . PRO A 1 95 ? -2.139 20.281 7.156 1 96.31 95 PRO A CA 1
ATOM 659 C C . PRO A 1 95 ? -3.383 19.969 6.324 1 96.31 95 PRO A C 1
ATOM 661 O O . PRO A 1 95 ? -3.836 20.812 5.547 1 96.31 95 PRO A O 1
ATOM 664 N N . HIS A 1 96 ? -3.934 18.797 6.547 1 97.12 96 HIS A N 1
ATOM 665 C CA . HIS A 1 96 ? -5.055 18.328 5.738 1 97.12 96 HIS A CA 1
ATOM 666 C C . HIS A 1 96 ? -5.836 17.234 6.453 1 97.12 96 HIS A C 1
ATOM 668 O O . HIS A 1 96 ? -5.41 16.75 7.5 1 97.12 96 HIS A O 1
ATOM 674 N N . ARG A 1 97 ? -7.039 16.938 5.867 1 97.56 97 ARG A N 1
ATOM 675 C CA . ARG A 1 97 ? -7.906 15.875 6.371 1 97.56 97 ARG A CA 1
ATOM 676 C C . ARG A 1 97 ? -8.172 14.828 5.293 1 97.56 97 ARG A C 1
ATOM 678 O O . ARG A 1 97 ? -8.258 15.164 4.109 1 97.56 97 ARG A O 1
ATOM 685 N N . HIS A 1 98 ? -8.383 13.617 5.738 1 96.62 98 HIS A N 1
ATOM 686 C CA . HIS A 1 98 ? -8.672 12.531 4.809 1 96.62 98 HIS A CA 1
ATOM 687 C C . HIS A 1 98 ? -10.094 12.008 5 1 96.62 98 HIS A C 1
ATOM 689 O O . HIS A 1 98 ? -10.555 11.859 6.137 1 96.62 98 HIS A O 1
ATOM 695 N N . SER A 1 99 ? -10.914 11.688 3.967 1 93.12 99 SER A N 1
ATOM 696 C CA . SER A 1 99 ? -12.266 11.133 4.039 1 93.12 99 SER A CA 1
ATOM 697 C C . SER A 1 99 ? -12.227 9.625 4.273 1 93.12 99 SER A C 1
ATOM 699 O O . SER A 1 99 ? -13.195 9.047 4.766 1 93.12 99 SER A O 1
ATOM 701 N N . GLY A 1 100 ? -11.227 8.914 4.176 1 96.06 100 GLY A N 1
ATOM 702 C CA . GLY A 1 100 ? -11.047 7.484 4.375 1 96.06 100 GLY A CA 1
ATOM 703 C C . GLY A 1 100 ? -9.844 7.148 5.234 1 96.06 100 GLY A C 1
ATOM 704 O O . GLY A 1 100 ? -9.273 8.031 5.879 1 96.06 100 GLY A O 1
ATOM 705 N N . SER A 1 101 ? -9.75 5.805 5.371 1 97.81 101 SER A N 1
ATOM 706 C CA . SER A 1 101 ? -8.531 5.379 6.059 1 97.81 101 SER A CA 1
ATOM 707 C C . SER A 1 101 ? -7.309 5.523 5.16 1 97.81 101 SER A C 1
ATOM 709 O O . SER A 1 101 ? -7.406 5.367 3.941 1 97.81 101 SER A O 1
ATOM 711 N N . VAL A 1 102 ? -6.211 5.777 5.742 1 98.56 102 VAL A N 1
ATOM 712 C CA . VAL A 1 102 ? -4.945 5.832 5.023 1 98.56 102 VAL A CA 1
ATOM 713 C C . VAL A 1 102 ? -3.91 4.957 5.727 1 98.56 102 VAL A C 1
ATOM 715 O O . VAL A 1 102 ? -3.736 5.047 6.945 1 98.56 102 VAL A O 1
ATOM 718 N N . THR A 1 103 ? -3.309 4.09 5.035 1 98.62 103 THR A N 1
ATOM 719 C CA . THR A 1 103 ? -2.107 3.393 5.48 1 98.62 103 THR A CA 1
ATOM 720 C C . THR A 1 103 ? -0.895 3.826 4.66 1 98.62 103 THR A C 1
ATOM 722 O O . THR A 1 103 ? -0.892 3.705 3.434 1 98.62 103 THR A O 1
ATOM 725 N N . ALA A 1 104 ? 0.101 4.293 5.336 1 98.75 104 ALA A N 1
ATOM 726 C CA . ALA A 1 104 ? 1.308 4.754 4.652 1 98.75 104 ALA A CA 1
ATOM 727 C C . ALA A 1 104 ? 2.471 3.795 4.891 1 98.75 104 ALA A C 1
ATOM 729 O O . ALA A 1 104 ? 2.598 3.219 5.973 1 98.75 104 ALA A O 1
ATOM 730 N N . TYR A 1 105 ? 3.273 3.635 3.902 1 98.69 105 TYR A N 1
ATOM 731 C CA . TYR A 1 105 ? 4.504 2.852 3.928 1 98.69 105 TYR A CA 1
ATOM 732 C C . TYR A 1 105 ? 5.672 3.652 3.369 1 98.69 105 TYR A C 1
ATOM 734 O O . TYR A 1 105 ? 5.609 4.156 2.246 1 98.69 105 TYR A O 1
ATOM 742 N N . ILE A 1 106 ? 6.789 3.697 4.176 1 98.81 106 ILE A N 1
ATOM 743 C CA . ILE A 1 106 ? 7.906 4.539 3.762 1 98.81 106 ILE A CA 1
ATOM 744 C C . ILE A 1 106 ? 8.812 3.758 2.814 1 98.81 106 ILE A C 1
ATOM 746 O O . ILE A 1 106 ? 9.273 2.664 3.146 1 98.81 106 ILE A O 1
ATOM 750 N N . THR A 1 107 ? 9.094 4.422 1.657 1 98 107 THR A N 1
ATOM 751 C CA . THR A 1 107 ? 9.883 3.711 0.662 1 98 107 THR A CA 1
ATOM 752 C C . THR A 1 107 ? 11.242 4.379 0.476 1 98 107 THR A C 1
ATOM 754 O O . THR A 1 107 ? 12.156 3.795 -0.12 1 98 107 THR A O 1
ATOM 757 N N . LYS A 1 108 ? 11.398 5.57 0.867 1 97.75 108 LYS A N 1
ATOM 758 C CA . LYS A 1 108 ? 12.656 6.305 0.782 1 97.75 108 LYS A CA 1
ATOM 759 C C . LYS A 1 108 ? 12.781 7.312 1.922 1 97.75 108 LYS A C 1
ATOM 761 O O . LYS A 1 108 ? 11.82 8 2.258 1 97.75 108 LYS A O 1
ATOM 766 N N . GLY A 1 109 ? 13.969 7.379 2.514 1 98.19 109 GLY A N 1
ATOM 767 C CA . GLY A 1 109 ? 14.234 8.391 3.523 1 98.19 109 GLY A CA 1
ATOM 768 C C . GLY A 1 109 ? 13.43 8.195 4.793 1 98.19 109 GLY A C 1
ATOM 769 O O . GLY A 1 109 ? 13.211 7.062 5.223 1 98.19 109 GLY A O 1
ATOM 770 N N . GLU A 1 110 ? 13.242 9.344 5.422 1 98.81 110 GLU A N 1
ATOM 771 C CA . GLU A 1 110 ? 12.477 9.398 6.664 1 98.81 110 GLU A CA 1
ATOM 772 C C . GLU A 1 110 ? 11.414 10.492 6.602 1 98.81 110 GLU A C 1
ATOM 774 O O . GLU A 1 110 ? 11.641 11.562 6.043 1 98.81 110 GLU A O 1
ATOM 779 N N . ILE A 1 111 ? 10.297 10.18 7.25 1 98.75 111 ILE A N 1
ATOM 780 C CA . ILE A 1 111 ? 9.188 11.117 7.184 1 98.75 111 ILE A CA 1
ATOM 781 C C . ILE A 1 111 ? 8.656 11.391 8.586 1 98.75 111 ILE A C 1
ATOM 783 O O . ILE A 1 111 ? 8.414 10.461 9.359 1 98.75 111 ILE A O 1
ATOM 787 N N . ARG A 1 112 ? 8.5 12.633 8.906 1 98.88 112 ARG A N 1
ATOM 788 C CA . ARG A 1 112 ? 7.828 13.047 10.133 1 98.88 112 ARG A CA 1
ATOM 789 C C . ARG A 1 112 ? 6.32 13.141 9.922 1 98.88 112 ARG A C 1
ATOM 791 O O . ARG A 1 112 ? 5.855 13.734 8.953 1 98.88 112 ARG A O 1
ATOM 798 N N . SER A 1 113 ? 5.566 12.5 10.844 1 98.75 113 SER A N 1
ATOM 799 C CA . SER A 1 113 ? 4.109 12.5 10.758 1 98.75 113 SER A CA 1
ATOM 800 C C . SER A 1 113 ? 3.479 12.797 12.109 1 98.75 113 SER A C 1
ATOM 802 O O . SER A 1 113 ? 3.918 12.273 13.133 1 98.75 113 SER A O 1
ATOM 804 N N . GLN A 1 114 ? 2.471 13.617 12.07 1 98.62 114 GLN A N 1
ATOM 805 C CA . GLN A 1 114 ? 1.679 13.922 13.258 1 98.62 114 GLN A CA 1
ATOM 806 C C . GLN A 1 114 ? 0.192 14 12.922 1 98.62 114 GLN A C 1
ATOM 808 O O . GLN A 1 114 ? -0.214 14.75 12.039 1 98.62 114 GLN A O 1
ATOM 813 N N . LEU A 1 115 ? -0.521 13.188 13.633 1 97.5 115 LEU A N 1
ATOM 814 C CA . LEU A 1 115 ? -1.972 13.336 13.594 1 97.5 115 LEU A CA 1
ATOM 815 C C . LEU A 1 115 ? -2.453 14.258 14.711 1 97.5 115 LEU A C 1
ATOM 817 O O . LEU A 1 115 ? -1.822 14.352 15.766 1 97.5 115 LEU A O 1
ATOM 821 N N . GLY A 1 116 ? -3.586 14.914 14.398 1 94.75 116 GLY A N 1
ATOM 822 C CA . GLY A 1 116 ? -4.129 15.812 15.398 1 94.75 116 GLY A CA 1
ATOM 823 C C . GLY A 1 116 ? -4.234 15.18 16.781 1 94.75 116 GLY A C 1
ATOM 824 O O . GLY A 1 116 ? -4.812 14.102 16.922 1 94.75 116 GLY A O 1
ATOM 825 N N . GLY A 1 117 ? -3.666 15.906 17.719 1 93.25 117 GLY A N 1
ATOM 826 C CA . GLY A 1 117 ? -3.75 15.477 19.109 1 93.25 117 GLY A CA 1
ATOM 827 C C . GLY A 1 117 ? -2.697 14.453 19.484 1 93.25 117 GLY A C 1
ATOM 828 O O . GLY A 1 117 ? -2.607 14.039 20.641 1 93.25 117 GLY A O 1
ATOM 829 N N . GLY A 1 118 ? -1.994 13.93 18.547 1 96.44 118 GLY A N 1
ATOM 830 C CA . GLY A 1 118 ? -0.964 12.938 18.797 1 96.44 118 GLY A CA 1
ATOM 831 C C . GLY A 1 118 ? 0.442 13.5 18.719 1 96.44 118 GLY A C 1
ATOM 832 O O . GLY A 1 118 ? 0.629 14.664 18.359 1 96.44 118 GLY A O 1
ATOM 833 N N . PRO A 1 119 ? 1.41 12.695 19.062 1 98 119 PRO A N 1
ATOM 834 C CA . PRO A 1 119 ? 2.805 13.133 18.969 1 98 119 PRO A CA 1
ATOM 835 C C . PRO A 1 119 ? 3.324 13.133 17.531 1 98 119 PRO A C 1
ATOM 837 O O . PRO A 1 119 ? 2.734 12.5 16.656 1 98 119 PRO A O 1
ATOM 840 N N . VAL A 1 120 ? 4.383 13.875 17.312 1 98.44 120 VAL A N 1
ATOM 841 C CA . VAL A 1 120 ? 5.129 13.734 16.078 1 98.44 120 VAL A CA 1
ATOM 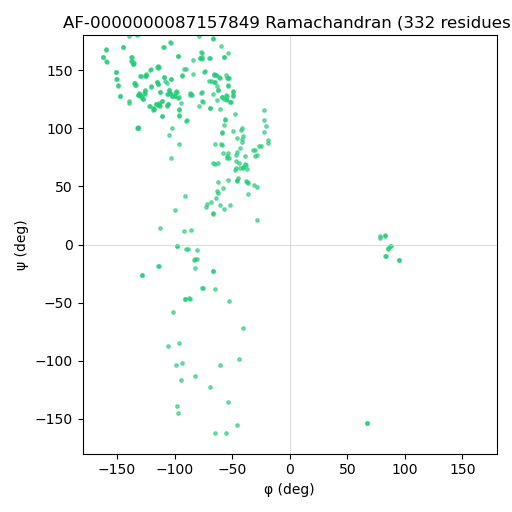842 C C . VAL A 1 120 ? 5.977 12.461 16.125 1 98.44 120 VAL A C 1
ATOM 844 O O . VAL A 1 120 ? 6.676 12.211 17.109 1 98.44 120 VAL A O 1
ATOM 847 N N . GLU A 1 121 ? 5.914 11.68 15.117 1 98.75 121 GLU A N 1
ATOM 848 C CA . GLU A 1 121 ? 6.75 10.492 14.977 1 98.75 121 GLU A CA 1
ATOM 849 C C . GLU A 1 121 ? 7.523 10.508 13.664 1 98.75 121 GLU A C 1
ATOM 851 O O . GLU A 1 121 ? 7.074 11.094 12.68 1 98.75 121 GLU A O 1
ATOM 856 N N . THR A 1 122 ? 8.734 9.93 13.742 1 98.88 122 THR A N 1
ATOM 857 C CA . THR A 1 122 ? 9.523 9.781 12.531 1 98.88 122 THR A CA 1
ATOM 858 C C . THR A 1 122 ? 9.547 8.32 12.078 1 98.88 122 THR A C 1
ATOM 860 O O . THR A 1 122 ? 9.852 7.426 12.867 1 98.88 122 THR A O 1
ATOM 863 N N . PHE A 1 123 ? 9.242 8.109 10.828 1 98.81 123 PHE A N 1
ATOM 864 C CA . PHE A 1 123 ? 9.18 6.766 10.258 1 98.81 123 PHE A CA 1
ATOM 865 C C . PHE A 1 123 ? 10.25 6.586 9.18 1 98.81 123 PHE A C 1
ATOM 867 O O . PHE A 1 123 ? 10.484 7.488 8.375 1 98.81 123 PHE A O 1
ATOM 874 N N . LYS A 1 124 ? 10.844 5.41 9.188 1 98.69 124 LYS A N 1
ATOM 875 C CA . LYS A 1 124 ? 11.906 5.086 8.242 1 98.69 124 LYS A CA 1
ATOM 876 C C . LYS A 1 124 ? 11.438 4.055 7.219 1 98.69 124 LYS A C 1
ATOM 878 O O . LYS A 1 124 ? 10.352 3.494 7.352 1 98.69 124 LYS A O 1
ATOM 883 N N . VAL A 1 125 ? 12.297 3.9 6.23 1 98.25 125 VAL A N 1
ATOM 884 C CA . VAL A 1 125 ? 12 2.943 5.168 1 98.25 125 VAL A CA 1
ATOM 885 C C . VAL A 1 125 ? 11.602 1.602 5.781 1 98.25 125 VAL A C 1
ATOM 887 O O . VAL A 1 125 ? 12.281 1.095 6.676 1 98.25 125 VAL A O 1
ATOM 890 N N . GLY A 1 126 ? 10.492 1.104 5.266 1 97.31 126 GLY A N 1
ATOM 891 C CA . GLY A 1 126 ? 10.023 -0.181 5.758 1 97.31 126 GLY A CA 1
ATOM 892 C C . GLY A 1 126 ? 8.992 -0.055 6.867 1 97.31 126 GLY A C 1
ATOM 893 O O . GLY A 1 126 ? 8.336 -1.034 7.227 1 97.31 126 GLY A O 1
ATOM 894 N N . GLN A 1 127 ? 8.867 1.118 7.406 1 98.19 127 GLN A N 1
ATOM 895 C CA . GLN A 1 127 ? 7.883 1.337 8.461 1 98.19 127 GLN A CA 1
ATOM 896 C C . GLN A 1 127 ? 6.598 1.929 7.891 1 98.19 127 GLN A C 1
ATOM 898 O O . GLN A 1 127 ? 6.57 2.393 6.746 1 98.19 127 GLN A O 1
ATOM 903 N N . SER A 1 128 ? 5.582 1.767 8.773 1 98.62 128 SER A N 1
ATOM 904 C CA . SER A 1 128 ? 4.246 2.17 8.352 1 98.62 128 SER A CA 1
ATOM 905 C C . SER A 1 128 ? 3.525 2.939 9.453 1 98.62 128 SER A C 1
ATOM 907 O O . SER A 1 128 ? 3.898 2.844 10.625 1 98.62 128 SER A O 1
ATOM 909 N N . PHE A 1 129 ? 2.564 3.783 9.055 1 98.31 129 PHE A N 1
ATOM 910 C CA . PHE A 1 129 ? 1.601 4.316 10.016 1 98.31 129 PHE A CA 1
ATOM 911 C C . PHE A 1 129 ? 0.193 4.301 9.43 1 98.31 129 PHE A C 1
ATOM 913 O O . PHE A 1 129 ? 0.019 4.16 8.219 1 98.31 129 PHE A O 1
ATOM 920 N N . PHE A 1 130 ? -0.766 4.391 10.328 1 98.31 130 PHE A N 1
ATOM 921 C CA . PHE A 1 130 ? -2.182 4.32 9.977 1 98.31 130 PHE A CA 1
ATOM 922 C C . PHE A 1 130 ? -2.906 5.59 10.406 1 98.31 130 PHE A C 1
ATOM 924 O O . PHE A 1 130 ? -2.672 6.105 11.508 1 98.31 130 PHE A O 1
ATOM 931 N N . GLU A 1 131 ? -3.719 6.082 9.539 1 98.06 131 GLU A N 1
ATOM 932 C CA . GLU A 1 131 ? -4.605 7.207 9.828 1 98.06 131 GLU A CA 1
ATOM 933 C C . GLU A 1 131 ? -6.07 6.797 9.695 1 98.06 131 GLU A C 1
ATOM 935 O O . GLU A 1 131 ? -6.543 6.496 8.602 1 98.06 131 GLU A O 1
ATOM 940 N N . PRO A 1 132 ? -6.855 6.84 10.758 1 97 132 PRO A N 1
ATOM 941 C CA . PRO A 1 132 ? -8.281 6.539 10.617 1 97 132 PRO A CA 1
ATOM 942 C C . PRO A 1 132 ? -9.039 7.613 9.844 1 97 132 PRO A C 1
ATOM 944 O O . PRO A 1 132 ? -8.547 8.734 9.695 1 97 132 PRO A O 1
ATOM 947 N N . PRO A 1 133 ? -10.234 7.191 9.344 1 96.38 133 PRO A N 1
ATOM 948 C CA . PRO A 1 133 ? -11.031 8.18 8.617 1 96.38 133 PRO A CA 1
ATOM 949 C C . PRO A 1 133 ? -11.266 9.453 9.43 1 96.38 133 PRO A C 1
ATOM 951 O O . PRO A 1 133 ? -11.477 9.391 10.641 1 96.38 133 PRO A O 1
ATOM 954 N N . GLY A 1 134 ? -11.141 10.531 8.75 1 94.19 134 GLY A N 1
ATOM 955 C CA . GLY A 1 134 ? -11.453 11.805 9.375 1 94.19 134 GLY A CA 1
ATOM 956 C C . GLY A 1 134 ? -10.273 12.414 10.117 1 94.19 134 GLY A C 1
ATOM 957 O O . GLY A 1 134 ? -10.375 13.523 10.641 1 94.19 134 GLY A O 1
ATOM 958 N N . SER A 1 135 ? -9.227 11.773 10.125 1 94.62 135 SER A N 1
ATOM 959 C CA . SER A 1 135 ? -8.055 12.281 10.836 1 94.62 135 SER A CA 1
ATOM 960 C C . SER A 1 135 ? -7.531 13.562 10.188 1 94.62 135 SER A C 1
ATOM 962 O O . SER A 1 135 ? -7.578 13.711 8.969 1 94.62 135 SER A O 1
ATOM 964 N N . THR A 1 136 ? -7.027 14.391 11.086 1 97.19 136 THR A N 1
ATOM 965 C CA . THR A 1 136 ? -6.258 15.547 10.633 1 97.19 136 THR A CA 1
ATOM 966 C C . THR A 1 136 ? -4.762 15.242 10.664 1 97.19 136 THR A C 1
ATOM 968 O O . THR A 1 136 ? -4.203 14.961 11.727 1 97.19 136 THR A O 1
ATOM 971 N N . HIS A 1 137 ? -4.207 15.258 9.539 1 97.88 137 HIS A N 1
ATOM 972 C CA . HIS A 1 137 ? -2.762 15.102 9.406 1 97.88 137 HIS A CA 1
ATOM 973 C C . HIS A 1 137 ? -2.053 16.453 9.477 1 97.88 137 HIS A C 1
ATOM 975 O O . HIS A 1 137 ? -2.068 17.203 8.5 1 97.88 137 HIS A O 1
ATOM 981 N N . VAL A 1 138 ? -1.399 16.688 10.586 1 97.56 138 VAL A N 1
ATOM 982 C CA . VAL A 1 138 ? -0.881 18.016 10.906 1 97.56 138 VAL A CA 1
ATOM 983 C C . VAL A 1 138 ? 0.515 18.172 10.312 1 97.56 138 VAL A C 1
ATOM 985 O O . VAL A 1 138 ? 0.814 19.203 9.695 1 97.56 138 VAL A O 1
ATOM 988 N N . ILE A 1 139 ? 1.276 17.188 10.508 1 97.38 139 ILE A N 1
ATOM 989 C CA . ILE A 1 139 ? 2.629 17.203 9.969 1 97.38 139 ILE A CA 1
ATOM 990 C C . ILE A 1 139 ? 2.834 16.016 9.039 1 97.38 139 ILE A C 1
ATOM 992 O O . ILE A 1 139 ? 2.596 14.867 9.43 1 97.38 139 ILE A O 1
ATOM 996 N N . SER A 1 140 ? 3.104 16.234 7.93 1 97.88 140 SER A N 1
ATOM 997 C CA . SER A 1 140 ? 3.613 15.305 6.922 1 97.88 140 SER A CA 1
ATOM 998 C C . SER A 1 140 ? 4.809 15.898 6.184 1 97.88 140 SER A C 1
ATOM 1000 O O . SER A 1 140 ? 4.641 16.688 5.246 1 97.88 140 SER A O 1
ATOM 1002 N N . ALA A 1 141 ? 6.027 15.438 6.629 1 98 141 ALA A N 1
ATOM 1003 C CA . ALA A 1 141 ? 7.18 16.219 6.188 1 98 141 ALA A CA 1
ATOM 1004 C C . ALA A 1 141 ? 8.43 15.344 6.082 1 98 141 ALA A C 1
ATOM 1006 O O . ALA A 1 141 ? 8.617 14.422 6.875 1 98 141 ALA A O 1
ATOM 1007 N N . ASN A 1 142 ? 9.25 15.773 5.105 1 98.31 142 ASN A N 1
ATOM 1008 C CA . ASN A 1 142 ? 10.586 15.203 5.004 1 98.31 142 ASN A CA 1
ATOM 1009 C C . ASN A 1 142 ? 11.422 15.5 6.25 1 98.31 142 ASN A C 1
ATOM 1011 O O . ASN A 1 142 ? 11.492 16.641 6.699 1 98.31 142 ASN A O 1
ATOM 1015 N N . ALA A 1 143 ? 12.062 14.484 6.746 1 98.31 143 ALA A N 1
ATOM 1016 C CA . ALA A 1 143 ? 12.891 14.68 7.938 1 98.31 143 ALA A CA 1
ATOM 1017 C C . ALA A 1 143 ? 14.266 15.227 7.562 1 98.31 143 ALA A C 1
ATOM 1019 O O . ALA A 1 143 ? 15.023 15.648 8.438 1 98.31 143 ALA A O 1
ATOM 1020 N N . SER A 1 144 ? 14.57 15.195 6.32 1 97.81 144 SER A N 1
ATOM 1021 C CA . SER A 1 144 ? 15.883 15.641 5.855 1 97.81 144 SER A CA 1
ATOM 1022 C C . SER A 1 144 ? 15.781 16.969 5.117 1 97.81 144 SER A C 1
ATOM 1024 O O . SER A 1 144 ? 14.875 17.172 4.309 1 97.81 144 SER A O 1
ATOM 1026 N N . ALA A 1 145 ? 16.75 17.812 5.348 1 96.19 145 ALA A N 1
ATOM 1027 C CA . ALA A 1 145 ? 16.844 19.078 4.617 1 96.19 145 ALA A CA 1
ATOM 1028 C C . ALA A 1 145 ? 17.672 18.906 3.352 1 96.19 145 ALA A C 1
ATOM 1030 O O . ALA A 1 145 ? 17.75 19.828 2.531 1 96.19 145 ALA A O 1
ATOM 1031 N N . THR A 1 146 ? 18.25 17.672 3.131 1 96.69 146 THR A N 1
ATOM 1032 C CA . THR A 1 146 ? 19.203 17.562 2.029 1 96.69 146 THR A CA 1
ATOM 1033 C C . THR A 1 146 ? 18.844 16.391 1.118 1 96.69 146 THR A C 1
ATOM 1035 O O . THR A 1 146 ? 19.219 16.375 -0.055 1 96.69 146 THR A O 1
ATOM 1038 N N . GLU A 1 147 ? 18.172 15.383 1.612 1 97.44 147 GLU A N 1
ATOM 1039 C CA . GLU A 1 147 ? 17.828 14.195 0.836 1 97.44 147 GLU A CA 1
ATOM 1040 C C . GLU A 1 147 ? 16.312 14.078 0.665 1 97.44 147 GLU A C 1
ATOM 1042 O O . GLU A 1 147 ? 15.555 14.523 1.524 1 97.44 147 GLU A O 1
ATOM 1047 N N . PRO A 1 148 ? 15.859 13.438 -0.406 1 97.44 148 PRO A N 1
ATOM 1048 C CA . PRO A 1 148 ? 14.422 13.258 -0.594 1 97.44 148 PRO A CA 1
ATOM 1049 C C . PRO A 1 148 ? 13.844 12.156 0.292 1 97.44 148 PRO A C 1
ATOM 1051 O O . PRO A 1 148 ? 14.594 11.375 0.881 1 97.44 148 PRO A O 1
ATOM 1054 N N . ALA A 1 149 ? 12.555 12.164 0.365 1 98.19 149 ALA A N 1
ATOM 1055 C CA . ALA A 1 149 ? 11.789 11.109 1.021 1 98.19 149 ALA A CA 1
ATOM 1056 C C . ALA A 1 149 ? 10.562 10.734 0.202 1 98.19 149 ALA A C 1
ATOM 1058 O O . ALA A 1 149 ? 10.125 11.5 -0.661 1 98.19 149 ALA A O 1
ATOM 1059 N N . GLU A 1 150 ? 10.062 9.453 0.491 1 98.12 150 GLU A N 1
ATOM 1060 C CA . GLU A 1 150 ? 8.914 8.961 -0.261 1 98.12 150 GLU A CA 1
ATOM 1061 C C . GLU A 1 150 ? 8.086 7.984 0.572 1 98.12 150 GLU A C 1
ATOM 1063 O O . GLU A 1 150 ? 8.641 7.188 1.331 1 98.12 150 GLU A O 1
ATOM 1068 N N . LEU A 1 151 ? 6.848 8.117 0.374 1 98.56 151 LEU A N 1
ATOM 1069 C CA . LEU A 1 151 ? 5.945 7.109 0.918 1 98.56 151 LEU A CA 1
ATOM 1070 C C . LEU A 1 151 ? 4.891 6.711 -0.109 1 98.56 151 LEU A C 1
ATOM 1072 O O . LEU A 1 151 ? 4.637 7.449 -1.062 1 98.56 151 LEU A O 1
ATOM 1076 N N . ILE A 1 152 ? 4.375 5.516 0.087 1 98.62 152 ILE A N 1
ATOM 1077 C CA . ILE A 1 152 ? 3.184 5.039 -0.601 1 98.62 152 ILE A CA 1
ATOM 1078 C C . ILE A 1 152 ? 1.997 5.039 0.362 1 98.62 152 ILE A C 1
ATOM 1080 O O . ILE A 1 152 ? 2.057 4.434 1.434 1 98.62 152 ILE A O 1
ATOM 1084 N N . ALA A 1 153 ? 1.007 5.77 -0.008 1 98.69 153 ALA A N 1
ATOM 1085 C CA . ALA A 1 153 ? -0.218 5.828 0.786 1 98.69 153 ALA A CA 1
ATOM 1086 C C . ALA A 1 153 ? -1.338 5.027 0.125 1 98.69 153 ALA A C 1
ATOM 1088 O O . ALA A 1 153 ? -1.599 5.184 -1.07 1 98.69 153 ALA A O 1
ATOM 1089 N N . VAL A 1 154 ? -1.953 4.254 0.93 1 98.5 154 VAL A N 1
ATOM 1090 C CA . VAL A 1 154 ? -3.102 3.486 0.458 1 98.5 154 VAL A CA 1
ATOM 1091 C C . VAL A 1 154 ? -4.371 3.984 1.144 1 98.5 154 VAL A C 1
ATOM 1093 O O . VAL A 1 154 ? -4.492 3.914 2.369 1 98.5 154 VAL A O 1
ATOM 1096 N N . PHE A 1 155 ? -5.285 4.457 0.33 1 98.31 155 PHE A N 1
ATOM 1097 C CA . PHE A 1 155 ? -6.578 4.926 0.821 1 98.31 155 PHE A CA 1
ATOM 1098 C C . PHE A 1 155 ? -7.645 3.85 0.651 1 98.31 155 PHE A C 1
ATOM 1100 O O . PHE A 1 155 ? -7.73 3.213 -0.401 1 98.31 155 PHE A O 1
ATOM 1107 N N . VAL A 1 156 ? -8.391 3.58 1.641 1 98.38 156 VAL A N 1
ATOM 1108 C CA . VAL A 1 156 ? -9.688 2.92 1.515 1 98.38 156 VAL A CA 1
ATOM 1109 C C . VAL A 1 156 ? -10.805 3.9 1.857 1 98.38 156 VAL A C 1
ATOM 1111 O O . VAL A 1 156 ? -10.953 4.305 3.014 1 98.38 156 VAL A O 1
ATOM 1114 N N . ALA A 1 157 ? -11.562 4.285 0.836 1 97.94 157 ALA A N 1
ATOM 1115 C CA . ALA A 1 157 ? -12.531 5.367 0.981 1 97.94 157 ALA A CA 1
ATOM 1116 C C . ALA A 1 157 ? -13.773 5.105 0.131 1 97.94 157 ALA A C 1
ATOM 1118 O O . ALA A 1 157 ? -13.797 4.18 -0.681 1 97.94 157 ALA A O 1
ATOM 1119 N N . ASP A 1 158 ? -14.758 5.934 0.375 1 97.31 158 ASP A N 1
ATOM 1120 C CA . ASP A 1 158 ? -15.992 5.828 -0.394 1 97.31 158 ASP A CA 1
ATOM 1121 C C . ASP A 1 158 ? -15.75 6.133 -1.87 1 97.31 158 ASP A C 1
ATOM 1123 O O . ASP A 1 158 ? -14.945 7.004 -2.205 1 97.31 158 ASP A O 1
ATOM 1127 N N . GLU A 1 159 ? -16.516 5.41 -2.658 1 96.12 159 GLU A N 1
ATOM 1128 C CA . GLU A 1 159 ? -16.484 5.754 -4.078 1 96.12 159 GLU A CA 1
ATOM 1129 C C . GLU A 1 159 ? -16.812 7.227 -4.293 1 96.12 159 GLU A C 1
ATOM 1131 O O . GLU A 1 159 ? -17.781 7.742 -3.73 1 96.12 159 GLU A O 1
ATOM 1136 N N . GLY A 1 160 ? -15.93 7.93 -5.059 1 94.5 160 GLY A N 1
ATOM 1137 C CA . GLY A 1 160 ? -16.188 9.32 -5.406 1 94.5 160 GLY A CA 1
ATOM 1138 C C . GLY A 1 160 ? -15.727 10.297 -4.336 1 94.5 160 GLY A C 1
ATOM 1139 O O . GLY A 1 160 ? -15.828 11.508 -4.516 1 94.5 160 GLY A O 1
ATOM 1140 N N . ALA A 1 161 ? -15.266 9.812 -3.271 1 95.62 161 ALA A N 1
ATOM 1141 C CA . ALA A 1 161 ? -14.844 10.688 -2.186 1 95.62 161 ALA A CA 1
ATOM 1142 C C . ALA A 1 161 ? -13.648 11.555 -2.607 1 95.62 161 ALA A C 1
ATOM 1144 O O . ALA A 1 161 ? -12.766 11.086 -3.322 1 95.62 161 ALA A O 1
ATOM 1145 N N . GLN A 1 162 ? -13.695 12.836 -2.172 1 96.44 162 GLN A N 1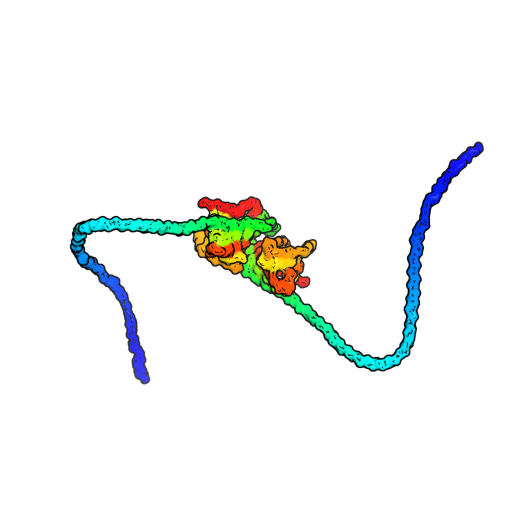
ATOM 1146 C CA . GLN A 1 162 ? -12.461 13.609 -2.16 1 96.44 162 GLN A CA 1
ATOM 1147 C C . GLN A 1 162 ? -11.492 13.094 -1.1 1 96.44 162 GLN A C 1
ATOM 1149 O O . GLN A 1 162 ? -11.758 13.219 0.099 1 96.44 162 GLN A O 1
ATOM 1154 N N . LEU A 1 163 ? -10.438 12.664 -1.456 1 96.88 163 LEU A N 1
ATOM 1155 C CA . LEU A 1 163 ? -9.57 11.906 -0.562 1 96.88 163 LEU A CA 1
ATOM 1156 C C . LEU A 1 163 ? -8.859 12.836 0.418 1 96.88 163 LEU A C 1
ATOM 1158 O O . LEU A 1 163 ? -8.625 12.461 1.569 1 96.88 163 LEU A O 1
ATOM 1162 N N . THR A 1 164 ? -8.477 14.008 -0.044 1 96.75 164 THR A N 1
ATOM 1163 C CA . THR A 1 164 ? -7.699 14.945 0.758 1 96.75 164 THR A CA 1
ATOM 1164 C C . THR A 1 164 ? -8.305 16.344 0.693 1 96.75 164 THR A C 1
ATOM 1166 O O . THR A 1 164 ? -8.625 16.844 -0.39 1 96.75 164 THR A O 1
ATOM 1169 N N . THR A 1 165 ? -8.531 16.922 1.837 1 96.75 165 THR A N 1
ATOM 1170 C CA . THR A 1 165 ? -8.977 18.312 1.948 1 96.75 165 THR A CA 1
ATOM 1171 C C . THR A 1 165 ? -7.949 19.141 2.705 1 96.75 165 THR A C 1
ATOM 1173 O O . THR A 1 165 ? -7.695 18.906 3.889 1 96.75 165 THR A O 1
ATOM 1176 N N . MET A 1 166 ? -7.379 20.125 2.027 1 93.94 166 MET A N 1
ATOM 1177 C CA . MET A 1 166 ? -6.383 20.984 2.654 1 93.94 166 MET A CA 1
ATOM 1178 C C . MET A 1 166 ? -7.027 21.891 3.697 1 93.94 166 MET A C 1
ATOM 1180 O O . MET A 1 166 ? -8.117 22.406 3.479 1 93.94 166 MET A O 1
ATOM 1184 N N . LEU A 1 167 ? -6.211 22.016 4.785 1 91.69 167 LEU A N 1
ATOM 1185 C CA . LEU A 1 167 ? -6.695 22.906 5.836 1 91.69 167 LEU A CA 1
ATOM 1186 C C . LEU A 1 167 ? -5.961 24.234 5.801 1 91.69 167 LEU A C 1
ATOM 1188 O O . LEU A 1 167 ? -4.789 24.297 5.414 1 91.69 167 LEU A O 1
ATOM 1192 N N . GLU A 1 168 ? -6.555 25.391 6.039 1 79.81 168 GLU A N 1
ATOM 1193 C CA . GLU A 1 168 ? -5.988 26.75 6.078 1 79.81 168 GLU A CA 1
ATOM 1194 C C . GLU A 1 168 ? -5.328 27.031 7.422 1 79.81 168 GLU A C 1
ATOM 1196 O O . GLU A 1 168 ? -5.75 26.5 8.453 1 79.81 168 GLU A O 1
ATOM 1201 N N . MET B 1 1 ? -6.09 21.141 -74.625 1 28.55 1 MET B N 1
ATOM 1202 C CA . MET B 1 1 ? -5.039 20.875 -73.625 1 28.55 1 MET B CA 1
ATOM 1203 C C . MET B 1 1 ? -4.988 19.391 -73.25 1 28.55 1 MET B C 1
ATOM 1205 O O . MET B 1 1 ? -5.941 18.859 -72.688 1 28.55 1 MET B O 1
ATOM 1209 N N . THR B 1 2 ? -4.172 18.688 -73.938 1 28.16 2 THR B N 1
ATOM 1210 C CA . THR B 1 2 ? -4.047 17.344 -74.438 1 28.16 2 THR B CA 1
ATOM 1211 C C . THR B 1 2 ? -3.432 16.406 -73.438 1 28.16 2 THR B C 1
ATOM 1213 O O . THR B 1 2 ? -3.15 15.242 -73.688 1 28.16 2 THR B O 1
ATOM 1216 N N . SER B 1 3 ? -3.381 17 -72.125 1 24.08 3 SER B N 1
ATOM 1217 C CA . SER B 1 3 ? -2.256 16.359 -71.438 1 24.08 3 SER B CA 1
ATOM 1218 C C . SER B 1 3 ? -2.479 14.852 -71.25 1 24.08 3 SER B C 1
ATOM 1220 O O . SER B 1 3 ? -3.596 14.406 -71 1 24.08 3 SER B O 1
ATOM 1222 N N . MET B 1 4 ? -1.464 14 -71.5 1 21.69 4 MET B N 1
ATOM 1223 C CA . MET B 1 4 ? -1.19 12.625 -71.938 1 21.69 4 MET B CA 1
ATOM 1224 C C . MET B 1 4 ? -1.07 11.703 -70.75 1 21.69 4 MET B C 1
ATOM 1226 O O . MET B 1 4 ? -0.625 10.562 -70.875 1 21.69 4 MET B O 1
ATOM 1230 N N . ALA B 1 5 ? -1.539 12.359 -69.438 1 23.08 5 ALA B N 1
ATOM 1231 C CA . ALA B 1 5 ? -0.719 11.742 -68.375 1 23.08 5 ALA B CA 1
ATOM 1232 C C . ALA B 1 5 ? -0.661 10.227 -68.562 1 23.08 5 ALA B C 1
ATOM 1234 O O . ALA B 1 5 ? -1.494 9.641 -69.25 1 23.08 5 ALA B O 1
ATOM 1235 N N . ALA B 1 6 ? -0.417 9.633 -67.438 1 23.5 6 ALA B N 1
ATOM 1236 C CA . ALA B 1 6 ? 0.499 8.719 -66.75 1 23.5 6 ALA B CA 1
ATOM 1237 C C . ALA B 1 6 ? -0.009 7.281 -66.812 1 23.5 6 ALA B C 1
ATOM 1239 O O . ALA B 1 6 ? -1.202 7.027 -66.625 1 23.5 6 ALA B O 1
ATOM 1240 N N . THR B 1 7 ? 0.777 6.367 -67.375 1 23.39 7 THR B N 1
ATOM 1241 C CA . THR B 1 7 ? 0.775 5.035 -67.938 1 23.39 7 THR B CA 1
ATOM 1242 C C . THR B 1 7 ? 0.452 3.977 -66.875 1 23.39 7 THR B C 1
ATOM 1244 O O . THR B 1 7 ? -0.27 3.018 -67.188 1 23.39 7 THR B O 1
ATOM 1247 N N . MET B 1 8 ? 0.99 4.176 -65.625 1 24.64 8 MET B N 1
ATOM 1248 C CA . MET B 1 8 ? 1.766 2.975 -65.375 1 24.64 8 MET B CA 1
ATOM 1249 C C . MET B 1 8 ? 0.851 1.821 -64.938 1 24.64 8 MET B C 1
ATOM 1251 O O . MET B 1 8 ? -0.298 2.039 -64.562 1 24.64 8 MET B O 1
ATOM 1255 N N . THR B 1 9 ? 1.44 0.63 -64.688 1 25.7 9 THR B N 1
ATOM 1256 C CA . THR B 1 9 ? 1.486 -0.807 -64.938 1 25.7 9 THR B CA 1
ATOM 1257 C C . THR B 1 9 ? 0.885 -1.575 -63.781 1 25.7 9 THR B C 1
ATOM 1259 O O . THR B 1 9 ? 1.37 -1.474 -62.625 1 25.7 9 THR B O 1
ATOM 1262 N N . ALA B 1 10 ? -0.511 -1.604 -63.594 1 26.53 10 ALA B N 1
ATOM 1263 C CA . ALA B 1 10 ? -1.189 -2.209 -62.469 1 26.53 10 ALA B CA 1
ATOM 1264 C C . ALA B 1 10 ? -0.656 -3.611 -62.188 1 26.53 10 ALA B C 1
ATOM 1266 O O . ALA B 1 10 ? -0.478 -4.406 -63.125 1 26.53 10 ALA B O 1
ATOM 1267 N N . PRO B 1 11 ? -0.001 -3.787 -61.094 1 30.06 11 PRO B N 1
ATOM 1268 C CA . PRO B 1 11 ? 0.721 -4.969 -60.625 1 30.06 11 PRO B CA 1
ATOM 1269 C C . PRO B 1 11 ? -0.193 -6.176 -60.438 1 30.06 11 PRO B C 1
ATOM 1271 O O . PRO B 1 11 ? 0.243 -7.203 -59.906 1 30.06 11 PRO B O 1
ATOM 1274 N N . PHE B 1 12 ? -0.983 -6.586 -61.469 1 21.55 12 PHE B N 1
ATOM 1275 C CA . PHE B 1 12 ? -2.076 -7.426 -61 1 21.55 12 PHE B CA 1
ATOM 1276 C C . PHE B 1 12 ? -1.541 -8.617 -60.188 1 21.55 12 PHE B C 1
ATOM 1278 O O . PHE B 1 12 ? -0.364 -8.961 -60.312 1 21.55 12 PHE B O 1
ATOM 1285 N N . ALA B 1 13 ? -2.529 -9.531 -60.125 1 23.59 13 ALA B N 1
ATOM 1286 C CA . ALA B 1 13 ? -3.148 -10.406 -59.125 1 23.59 13 ALA B CA 1
ATOM 1287 C C . ALA B 1 13 ? -2.338 -11.68 -58.938 1 23.59 13 ALA B C 1
ATOM 1289 O O . ALA B 1 13 ? -1.162 -11.742 -59.312 1 23.59 13 ALA B O 1
ATOM 1290 N N . GLN B 1 14 ? -2.857 -12.859 -59.312 1 23.12 14 GLN B N 1
ATOM 1291 C CA . GLN B 1 14 ? -3.338 -13.836 -58.312 1 23.12 14 GLN B CA 1
ATOM 1292 C C . GLN B 1 14 ? -2.367 -15.008 -58.188 1 23.12 14 GLN B C 1
ATOM 1294 O O . GLN B 1 14 ? -1.975 -15.375 -57.094 1 23.12 14 GLN B O 1
ATOM 1299 N N . PRO B 1 15 ? -2.566 -16.016 -59.031 1 25.88 15 PRO B N 1
ATOM 1300 C CA . PRO B 1 15 ? -3.176 -17.188 -58.375 1 25.88 15 PRO B CA 1
ATOM 1301 C C . PRO B 1 15 ? -2.141 -18.203 -57.906 1 25.88 15 PRO B C 1
ATOM 1303 O O . PRO B 1 15 ? -1.99 -18.391 -56.688 1 25.88 15 PRO B O 1
ATOM 1306 N N . PRO B 1 16 ? -2.152 -19.406 -58.438 1 23.62 16 PRO B N 1
ATOM 1307 C CA . PRO B 1 16 ? -2.432 -20.719 -57.844 1 23.62 16 PRO B CA 1
ATOM 1308 C C . PRO B 1 16 ? -1.162 -21.5 -57.5 1 23.62 16 PRO B C 1
ATOM 1310 O O . PRO B 1 16 ? -0.103 -21.234 -58.094 1 23.62 16 PRO B O 1
ATOM 1313 N N . ARG B 1 17 ? -1.039 -22.016 -56.344 1 28.84 17 ARG B N 1
ATOM 1314 C CA . ARG B 1 17 ? -0.244 -22.938 -55.562 1 28.84 17 ARG B CA 1
ATOM 1315 C C . ARG B 1 17 ? 0.182 -24.141 -56.375 1 28.84 17 ARG B C 1
ATOM 1317 O O . ARG B 1 17 ? -0.635 -25.016 -56.688 1 28.84 17 ARG B O 1
ATOM 1324 N N . SER B 1 18 ? 0.82 -23.734 -57.5 1 21.89 18 SER B N 1
ATOM 1325 C CA . SER B 1 18 ? 0.992 -24.859 -58.406 1 21.89 18 SER B CA 1
ATOM 1326 C C . SER B 1 18 ? 1.463 -26.094 -57.656 1 21.89 18 SER B C 1
ATOM 1328 O O . SER B 1 18 ? 0.882 -27.172 -57.781 1 21.89 18 SER B O 1
ATOM 1330 N N . VAL B 1 19 ? 2.707 -26.391 -57.656 1 24.78 19 VAL B N 1
ATOM 1331 C CA . VAL B 1 19 ? 3.367 -27.422 -58.469 1 24.78 19 VAL B CA 1
ATOM 1332 C C . VAL B 1 19 ? 3.691 -28.625 -57.594 1 24.78 19 VAL B C 1
ATOM 1334 O O . VAL B 1 19 ? 4.441 -28.516 -56.625 1 24.78 19 VAL B O 1
ATOM 1337 N N . ALA B 1 20 ? 2.756 -29.641 -57.594 1 23.81 20 ALA B N 1
ATOM 1338 C CA . ALA B 1 20 ? 2.705 -30.938 -56.906 1 23.81 20 ALA B CA 1
ATOM 1339 C C . ALA B 1 20 ? 4.074 -31.609 -56.906 1 23.81 20 ALA B C 1
ATOM 1341 O O . ALA B 1 20 ? 4.527 -32.094 -55.875 1 23.81 20 ALA B O 1
ATOM 1342 N N . LEU B 1 21 ? 4.488 -32.094 -58.094 1 24.75 21 LEU B N 1
ATOM 1343 C CA . LEU B 1 21 ? 4.492 -33.562 -58.125 1 24.75 21 LEU B CA 1
ATOM 1344 C C . LEU B 1 21 ? 5.77 -34.125 -57.531 1 24.75 21 LEU B C 1
ATOM 1346 O O . LEU B 1 21 ? 6.816 -33.469 -57.562 1 24.75 21 LEU B O 1
ATOM 1350 N N . ALA B 1 22 ? 5.758 -35.375 -57.094 1 26.98 22 ALA B N 1
ATOM 1351 C CA . ALA B 1 22 ? 6.199 -36.531 -56.312 1 26.98 22 ALA B CA 1
ATOM 1352 C C . ALA B 1 22 ? 7.52 -37.094 -56.844 1 26.98 22 ALA B C 1
ATOM 1354 O O . ALA B 1 22 ? 7.832 -38.281 -56.656 1 26.98 22 ALA B O 1
ATOM 1355 N N . VAL B 1 23 ? 8.367 -36 -57.406 1 21.89 23 VAL B N 1
ATOM 1356 C CA . VAL B 1 23 ? 9.203 -36.844 -58.281 1 21.89 23 VAL B CA 1
ATOM 1357 C C . VAL B 1 23 ? 9.828 -37.969 -57.469 1 21.89 23 VAL B C 1
ATOM 1359 O O . VAL B 1 23 ? 9.898 -37.875 -56.219 1 21.89 23 VAL B O 1
ATOM 1362 N N . ILE B 1 24 ? 11.164 -38.125 -57.781 1 21.36 24 ILE B N 1
ATOM 1363 C CA . ILE B 1 24 ? 11.883 -39.156 -58.5 1 21.36 24 ILE B CA 1
ATOM 1364 C C . ILE B 1 24 ? 12.531 -40.125 -57.531 1 21.36 24 ILE B C 1
ATOM 1366 O O . ILE B 1 24 ? 12.344 -41.344 -57.594 1 21.36 24 ILE B O 1
ATOM 1370 N N . ALA B 1 25 ? 13.914 -40 -57.344 1 22.48 25 ALA B N 1
ATOM 1371 C CA . ALA B 1 25 ? 14.891 -41 -57.781 1 22.48 25 ALA B CA 1
ATOM 1372 C C . ALA B 1 25 ? 15.227 -41.969 -56.688 1 22.48 25 ALA B C 1
ATOM 1374 O O . ALA B 1 25 ? 15.219 -41.625 -55.5 1 22.48 25 ALA B O 1
ATOM 1375 N N . GLY B 1 26 ? 15.461 -43.219 -57.125 1 20.3 26 GLY B N 1
ATOM 1376 C CA . GLY B 1 26 ? 15.578 -44.656 -56.781 1 20.3 26 GLY B CA 1
ATOM 1377 C C . GLY B 1 26 ? 16.656 -44.938 -55.781 1 20.3 26 GLY B C 1
ATOM 1378 O O . GLY B 1 26 ? 16.375 -45.438 -54.688 1 20.3 26 GLY B O 1
ATOM 1379 N N . LEU B 1 27 ? 17.781 -45.469 -56.281 1 21.81 27 LEU B N 1
ATOM 1380 C CA . LEU B 1 27 ? 18.125 -46.844 -56.031 1 21.81 27 LEU B CA 1
ATOM 1381 C C . LEU B 1 27 ? 19.031 -47 -54.812 1 21.81 27 LEU B C 1
ATOM 1383 O O . LEU B 1 27 ? 18.75 -47.781 -53.906 1 21.81 27 LEU B O 1
ATOM 1387 N N . ALA B 1 28 ? 20.453 -47.219 -55.094 1 22.34 28 ALA B N 1
ATOM 1388 C CA . ALA B 1 28 ? 21.203 -48.438 -54.875 1 22.34 28 ALA B CA 1
ATOM 1389 C C . ALA B 1 28 ? 22.062 -48.344 -53.625 1 22.34 28 ALA B C 1
ATOM 1391 O O . ALA B 1 28 ? 22.859 -47.438 -53.469 1 22.34 28 ALA B O 1
ATOM 1392 N N . CYS B 1 29 ? 21.672 -48.906 -52.469 1 25.16 29 CYS B N 1
ATOM 1393 C CA . CYS B 1 29 ? 22.141 -49.094 -51.094 1 25.16 29 CYS B CA 1
ATOM 1394 C C . CYS B 1 29 ? 23.547 -49.688 -51.094 1 25.16 29 CYS B C 1
ATOM 1396 O O . CYS B 1 29 ? 23.922 -50.406 -50.156 1 25.16 29 CYS B O 1
ATOM 1398 N N . ALA B 1 30 ? 24.516 -49.344 -52.125 1 24.7 30 ALA B N 1
ATOM 1399 C CA . ALA B 1 30 ? 25.516 -50.438 -52.188 1 24.7 30 ALA B CA 1
ATOM 1400 C C . ALA B 1 30 ? 26.266 -50.5 -50.844 1 24.7 30 ALA B C 1
ATOM 1402 O O . ALA B 1 30 ? 26.672 -49.5 -50.281 1 24.7 30 ALA B O 1
ATOM 1403 N N . PHE B 1 31 ? 26.25 -51.719 -50.188 1 26.14 31 PHE B N 1
ATOM 1404 C CA . PHE B 1 31 ? 26.641 -52.344 -48.938 1 26.14 31 PHE B CA 1
ATOM 1405 C C . PHE B 1 31 ? 28.156 -52.375 -48.812 1 26.14 31 PHE B C 1
ATOM 1407 O O . PHE B 1 31 ? 28.781 -53.406 -49.125 1 26.14 31 PHE B O 1
ATOM 1414 N N . ALA B 1 32 ? 28.922 -51.438 -49.469 1 26.97 32 ALA B N 1
ATOM 1415 C CA . ALA B 1 32 ? 30.25 -52.062 -49.5 1 26.97 32 ALA B CA 1
ATOM 1416 C C . ALA B 1 32 ? 30.734 -52.438 -48.094 1 26.97 32 ALA B C 1
ATOM 1418 O O . ALA B 1 32 ? 30.5 -51.688 -47.156 1 26.97 32 ALA B O 1
ATOM 1419 N N . ILE B 1 33 ? 31.484 -53.562 -48.031 1 27.58 33 ILE B N 1
ATOM 1420 C CA . ILE B 1 33 ? 31.938 -54.625 -47.125 1 27.58 33 ILE B CA 1
ATOM 1421 C C . ILE B 1 33 ? 32.906 -54.062 -46.094 1 27.58 33 ILE B C 1
ATOM 1423 O O . ILE B 1 33 ? 32.594 -54.062 -44.906 1 27.58 33 ILE B O 1
ATOM 1427 N N . GLY B 1 34 ? 34.219 -54.625 -46 1 25 34 GLY B N 1
ATOM 1428 C CA . GLY B 1 34 ? 34.781 -55.562 -45.031 1 25 34 GLY B CA 1
ATOM 1429 C C . GLY B 1 34 ? 35.531 -54.906 -43.906 1 25 34 GLY B C 1
ATOM 1430 O O . GLY B 1 34 ? 35.312 -55.219 -42.719 1 25 34 GLY B O 1
ATOM 1431 N N . LYS B 1 35 ? 37.031 -54.594 -44.281 1 30.69 35 LYS B N 1
ATOM 1432 C CA . LYS B 1 35 ? 38.094 -55.125 -43.438 1 30.69 35 LYS B CA 1
ATOM 1433 C C . LYS B 1 35 ? 38.281 -54.281 -42.156 1 30.69 35 LYS B C 1
ATOM 1435 O O . LYS B 1 35 ? 38.375 -53.062 -42.219 1 30.69 35 LYS B O 1
ATOM 1440 N N . ALA B 1 36 ? 38.094 -54.875 -40.969 1 32.97 36 ALA B N 1
ATOM 1441 C CA . ALA B 1 36 ? 37.938 -54.531 -39.562 1 32.97 36 ALA B CA 1
ATOM 1442 C C . ALA B 1 36 ? 39.219 -53.969 -38.969 1 32.97 36 ALA B C 1
ATOM 1444 O O . ALA B 1 36 ? 40.188 -54.75 -38.75 1 32.97 36 ALA B O 1
ATOM 1445 N N . VAL B 1 37 ? 40.031 -53.188 -39.656 1 37.78 37 VAL B N 1
ATOM 1446 C CA . VAL B 1 37 ? 41.25 -53.062 -38.875 1 37.78 37 VAL B CA 1
ATOM 1447 C C . VAL B 1 37 ? 40.906 -52.531 -37.469 1 37.78 37 VAL B C 1
ATOM 1449 O O . VAL B 1 37 ? 40.188 -51.531 -37.344 1 37.78 37 VAL B O 1
ATOM 1452 N N . PRO B 1 38 ? 41 -53.438 -36.406 1 35.22 38 PRO B N 1
ATOM 1453 C CA . PRO B 1 38 ? 40.562 -53.188 -35.031 1 35.22 38 PRO B CA 1
ATOM 1454 C C . PRO B 1 38 ? 41.312 -52 -34.406 1 35.22 38 PRO B C 1
ATOM 1456 O O . PRO B 1 38 ? 42.531 -52.094 -34.188 1 35.22 38 PRO B O 1
ATOM 1459 N N . VAL B 1 39 ? 41.688 -50.969 -35.125 1 35.84 39 VAL B N 1
ATOM 1460 C CA . VAL B 1 39 ? 42.469 -50.031 -34.312 1 35.84 39 VAL B CA 1
ATOM 1461 C C . VAL B 1 39 ? 41.719 -49.75 -33.031 1 35.84 39 VAL B C 1
ATOM 1463 O O . VAL B 1 39 ? 40.5 -49.469 -33.031 1 35.84 39 VAL B O 1
ATOM 1466 N N . SER B 1 40 ? 42.125 -50.469 -31.984 1 31.84 40 SER B N 1
ATOM 1467 C CA . SER B 1 40 ? 41.688 -50.281 -30.594 1 31.84 40 SER B CA 1
ATOM 1468 C C . SER B 1 40 ? 41.688 -48.781 -30.219 1 31.84 40 SER B C 1
ATOM 1470 O O . SER B 1 40 ? 42.75 -48.156 -30.156 1 31.84 40 SER B O 1
ATOM 1472 N N . MET B 1 41 ? 40.969 -47.969 -30.938 1 30.11 41 MET B N 1
ATOM 1473 C CA . MET B 1 41 ? 40.812 -46.594 -30.547 1 30.11 41 MET B CA 1
ATOM 1474 C C . MET B 1 41 ? 40.4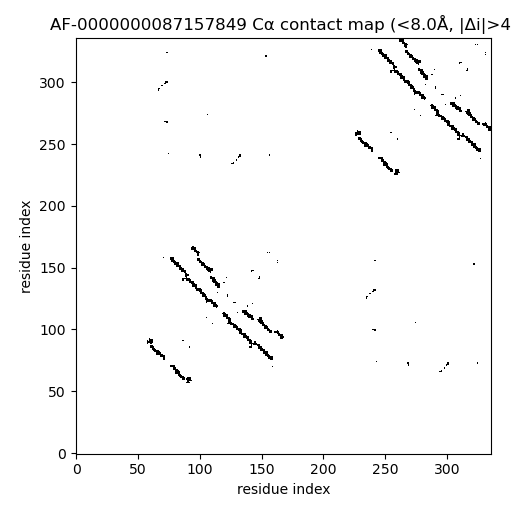69 -46.469 -29.062 1 30.11 41 MET B C 1
ATOM 1476 O O . MET B 1 41 ? 39.469 -47.062 -28.609 1 30.11 41 MET B O 1
ATOM 1480 N N . ASP B 1 42 ? 41.469 -46.625 -28.203 1 38.72 42 ASP B N 1
ATOM 1481 C CA . ASP B 1 42 ? 41.25 -46.25 -26.797 1 38.72 42 ASP B CA 1
ATOM 1482 C C . ASP B 1 42 ? 40.406 -44.969 -26.703 1 38.72 42 ASP B C 1
ATOM 1484 O O . ASP B 1 42 ? 40.781 -43.938 -27.234 1 38.72 42 ASP B O 1
ATOM 1488 N N . THR B 1 43 ? 39.156 -45.125 -26.922 1 34.12 43 THR B N 1
ATOM 1489 C CA . THR B 1 43 ? 38.156 -44.094 -26.766 1 34.12 43 THR B CA 1
ATOM 1490 C C . THR B 1 43 ? 38.344 -43.344 -25.438 1 34.12 43 THR B C 1
ATOM 1492 O O . THR B 1 43 ? 38.344 -43.969 -24.375 1 34.12 43 THR B O 1
ATOM 1495 N N . ILE B 1 44 ? 39.312 -42.406 -25.422 1 40.59 44 ILE B N 1
ATOM 1496 C CA . ILE B 1 44 ? 39.25 -41.375 -24.375 1 40.59 44 ILE B CA 1
ATOM 1497 C C . ILE B 1 44 ? 37.812 -40.969 -24.109 1 40.59 44 ILE B C 1
ATOM 1499 O O . ILE B 1 44 ? 37.156 -40.344 -24.938 1 40.59 44 ILE B O 1
ATOM 1503 N N . SER B 1 45 ? 37.031 -41.875 -23.625 1 33.72 45 SER B N 1
ATOM 1504 C CA . SER B 1 45 ? 35.75 -41.469 -23.125 1 33.72 45 SER B CA 1
ATOM 1505 C C . SER B 1 45 ? 35.875 -40.219 -22.25 1 33.72 45 SER B C 1
ATOM 1507 O O . SER B 1 45 ? 36.312 -40.281 -21.125 1 33.72 45 SER B O 1
ATOM 1509 N N . SER B 1 46 ? 36.469 -39.156 -22.828 1 36.5 46 SER B N 1
ATOM 1510 C CA . SER B 1 46 ? 36.281 -37.938 -22.047 1 36.5 46 SER B CA 1
ATOM 1511 C C . SER B 1 46 ? 34.844 -37.812 -21.547 1 36.5 46 SER B C 1
ATOM 1513 O O . SER B 1 46 ? 33.906 -37.812 -22.359 1 36.5 46 SER B O 1
ATOM 1515 N N . ALA B 1 47 ? 34.562 -38.469 -20.438 1 35.94 47 ALA B N 1
ATOM 1516 C CA . ALA B 1 47 ? 33.312 -38.125 -19.719 1 35.94 47 ALA B CA 1
ATOM 1517 C C . ALA B 1 47 ? 33.062 -36.625 -19.703 1 35.94 47 ALA B C 1
ATOM 1519 O O . ALA B 1 47 ? 33.781 -35.875 -19.031 1 35.94 47 ALA B O 1
ATOM 1520 N N . ILE B 1 48 ? 32.812 -36.062 -20.891 1 41.03 48 ILE B N 1
ATOM 1521 C CA . ILE B 1 48 ? 32.125 -34.781 -20.688 1 41.03 48 ILE B CA 1
ATOM 1522 C C . ILE B 1 48 ? 31.031 -34.938 -19.625 1 41.03 48 ILE B C 1
ATOM 1524 O O . ILE B 1 48 ? 30 -35.562 -19.875 1 41.03 48 ILE B O 1
ATOM 1528 N N . ALA B 1 49 ? 31.469 -35.125 -18.359 1 36.88 49 ALA B N 1
ATOM 1529 C CA . ALA B 1 49 ? 30.406 -34.938 -17.391 1 36.88 49 ALA B CA 1
ATOM 1530 C C . ALA B 1 49 ? 29.562 -33.719 -17.75 1 36.88 49 ALA B C 1
ATOM 1532 O O . ALA B 1 49 ? 30.094 -32.625 -18.016 1 36.88 49 ALA B O 1
ATOM 1533 N N . PRO B 1 50 ? 28.375 -33.938 -18.422 1 37.62 50 PRO B N 1
ATOM 1534 C CA . PRO B 1 50 ? 27.562 -32.719 -18.453 1 37.62 50 PRO B CA 1
ATOM 1535 C C . PRO B 1 50 ? 27.594 -31.969 -17.125 1 37.62 50 PRO B C 1
ATOM 1537 O O . PRO B 1 50 ? 27.375 -32.562 -16.062 1 37.62 50 PRO B O 1
ATOM 1540 N N . LEU B 1 51 ? 28.484 -31 -16.953 1 38.31 51 LEU B N 1
ATOM 1541 C CA . LEU B 1 51 ? 28.156 -30.047 -15.906 1 38.31 51 LEU B CA 1
ATOM 1542 C C . LEU B 1 51 ? 26.641 -29.797 -15.859 1 38.31 51 LEU B C 1
ATOM 1544 O O . LEU B 1 51 ? 26.109 -29.047 -16.672 1 38.31 51 LEU B O 1
ATOM 1548 N N . CYS B 1 52 ? 25.922 -30.906 -15.766 1 32.75 52 CYS B N 1
ATOM 1549 C CA . CYS B 1 52 ? 24.578 -30.5 -15.328 1 32.75 52 CYS B CA 1
ATOM 1550 C C . CYS B 1 52 ? 24.656 -29.359 -14.312 1 32.75 52 CYS B C 1
ATOM 1552 O O . CYS B 1 52 ? 25.109 -29.562 -13.188 1 32.75 52 CYS B O 1
ATOM 1554 N N . ALA B 1 53 ? 25.078 -28.172 -14.758 1 35.72 53 ALA B N 1
ATOM 1555 C CA . ALA B 1 53 ? 24.719 -27.094 -13.844 1 35.72 53 ALA B CA 1
ATOM 1556 C C . ALA B 1 53 ? 23.422 -27.422 -13.094 1 35.72 53 ALA B C 1
ATOM 1558 O O . ALA B 1 53 ? 22.375 -27.641 -13.719 1 35.72 53 ALA B O 1
ATOM 1559 N N . SER B 1 54 ? 23.484 -28.219 -12.031 1 33.62 54 SER B N 1
ATOM 1560 C CA . SER B 1 54 ? 22.312 -28.141 -11.164 1 33.62 54 SER B CA 1
ATOM 1561 C C . SER B 1 54 ? 21.609 -26.797 -11.297 1 33.62 54 SER B C 1
ATOM 1563 O O . SER B 1 54 ? 22.219 -25.75 -11.102 1 33.62 54 SER B O 1
ATOM 1565 N N . ALA B 1 55 ? 20.75 -26.625 -12.258 1 35.22 55 ALA B N 1
ATOM 1566 C CA . ALA B 1 55 ? 19.844 -25.516 -12 1 35.22 55 ALA B CA 1
ATOM 1567 C C . ALA B 1 55 ? 19.641 -25.312 -10.5 1 35.22 55 ALA B C 1
ATOM 1569 O O . ALA B 1 55 ? 19.234 -26.25 -9.789 1 35.22 55 ALA B O 1
ATOM 1570 N N . ASN B 1 56 ? 20.516 -24.75 -9.789 1 37.69 56 ASN B N 1
ATOM 1571 C CA . ASN B 1 56 ? 20.109 -24.344 -8.453 1 37.69 56 ASN B CA 1
ATOM 1572 C C . ASN B 1 56 ? 18.594 -24.266 -8.336 1 37.69 56 ASN B C 1
ATOM 1574 O O . ASN B 1 56 ? 17.938 -23.578 -9.125 1 37.69 56 ASN B O 1
ATOM 1578 N N . ALA B 1 57 ? 17.859 -25.266 -7.969 1 37.53 57 ALA B N 1
ATOM 1579 C CA . ALA B 1 57 ? 16.438 -25.328 -7.59 1 37.53 57 ALA B CA 1
ATOM 1580 C C . ALA B 1 57 ? 15.93 -23.953 -7.168 1 37.53 57 ALA B C 1
ATOM 1582 O O . ALA B 1 57 ? 16.578 -23.25 -6.395 1 37.53 57 ALA B O 1
ATOM 1583 N N . ALA B 1 58 ? 15.203 -23.234 -7.988 1 42 58 ALA B N 1
ATOM 1584 C CA . ALA B 1 58 ? 14.422 -22.047 -7.648 1 42 58 ALA B CA 1
ATOM 1585 C C . ALA B 1 58 ? 13.953 -22.094 -6.199 1 42 58 ALA B C 1
ATOM 1587 O O . ALA B 1 58 ? 13.219 -23.016 -5.809 1 42 58 ALA B O 1
ATOM 1588 N N . SER B 1 59 ? 14.719 -22.359 -5.156 1 48.19 59 SER B N 1
ATOM 1589 C CA . SER B 1 59 ? 14.258 -22.234 -3.777 1 48.19 59 SER B CA 1
ATOM 1590 C C . SER B 1 59 ? 13.07 -21.281 -3.682 1 48.19 59 SER B C 1
ATOM 1592 O O . SER B 1 59 ? 13.086 -20.203 -4.281 1 48.19 59 SER B O 1
ATOM 1594 N N . PRO B 1 60 ? 11.75 -21.625 -3.457 1 56.81 60 PRO B N 1
ATOM 1595 C CA . PRO B 1 60 ? 10.578 -20.797 -3.205 1 56.81 60 PRO B CA 1
ATOM 1596 C C . PRO B 1 60 ? 10.938 -19.469 -2.516 1 56.81 60 PRO B C 1
ATOM 1598 O O . PRO B 1 60 ? 10.195 -19 -1.649 1 56.81 60 PRO B O 1
ATOM 1601 N N . LEU B 1 61 ? 12.156 -18.922 -2.543 1 66.81 61 LEU B N 1
ATOM 1602 C CA . LEU B 1 61 ? 12.922 -18.109 -1.599 1 66.81 61 LEU B CA 1
ATOM 1603 C C . LEU B 1 61 ? 12.242 -16.766 -1.365 1 66.81 61 LEU B C 1
ATOM 1605 O O . LEU B 1 61 ? 12.914 -15.727 -1.302 1 66.81 61 LEU B O 1
ATOM 1609 N N . ASP B 1 62 ? 10.984 -16.828 -1.281 1 86 62 ASP B N 1
ATOM 1610 C CA . ASP B 1 62 ? 10.43 -15.539 -0.917 1 86 62 ASP B CA 1
ATOM 1611 C C . ASP B 1 62 ? 10.469 -15.328 0.595 1 86 62 ASP B C 1
ATOM 1613 O O . ASP B 1 62 ? 10.57 -16.297 1.357 1 86 62 ASP B O 1
ATOM 1617 N N . LYS B 1 63 ? 10.648 -14.195 1.021 1 94.25 63 LYS B N 1
ATOM 1618 C CA . LYS B 1 63 ? 10.406 -13.734 2.385 1 94.25 63 LYS B CA 1
ATOM 1619 C C . LYS B 1 63 ? 9.156 -12.859 2.457 1 94.25 63 LYS B C 1
ATOM 1621 O O . LYS B 1 63 ? 9.07 -11.836 1.772 1 94.25 63 LYS B O 1
ATOM 1626 N N . VAL B 1 64 ? 8.18 -13.367 3.295 1 95.88 64 VAL B N 1
ATOM 1627 C CA . VAL B 1 64 ? 6.922 -12.648 3.451 1 95.88 64 VAL B CA 1
ATOM 1628 C C . VAL B 1 64 ? 6.805 -12.117 4.879 1 95.88 64 VAL B C 1
ATOM 1630 O O . VAL B 1 64 ? 6.871 -12.883 5.84 1 95.88 64 VAL B O 1
ATOM 1633 N N . GLU B 1 65 ? 6.668 -10.828 4.996 1 96.88 65 GLU B N 1
ATOM 1634 C CA . GLU B 1 65 ? 6.625 -10.188 6.305 1 96.88 65 GLU B CA 1
ATOM 1635 C C . GLU B 1 65 ? 5.395 -9.289 6.438 1 96.88 65 GLU B C 1
ATOM 1637 O O . GLU B 1 65 ? 5.195 -8.375 5.629 1 96.88 65 GLU B O 1
ATOM 1642 N N . VAL B 1 66 ? 4.602 -9.555 7.508 1 97.81 66 VAL B N 1
ATOM 1643 C CA . VAL B 1 66 ? 3.521 -8.625 7.824 1 97.81 66 VAL B CA 1
ATOM 1644 C C . VAL B 1 66 ? 4.094 -7.371 8.477 1 97.81 66 VAL B C 1
ATOM 1646 O O . VAL B 1 66 ? 4.719 -7.445 9.539 1 97.81 66 VAL B O 1
ATOM 1649 N N . ILE B 1 67 ? 3.824 -6.223 7.891 1 98.38 67 ILE B N 1
ATOM 1650 C CA . ILE B 1 67 ? 4.367 -4.961 8.383 1 98.38 67 ILE B CA 1
ATOM 1651 C C . ILE B 1 67 ? 3.404 -4.348 9.391 1 98.38 67 ILE B C 1
ATOM 1653 O O . ILE B 1 67 ? 3.826 -3.852 10.445 1 98.38 67 ILE B O 1
ATOM 1657 N N . THR B 1 68 ? 2.113 -4.293 9.102 1 97.88 68 THR B N 1
ATOM 1658 C CA . THR B 1 68 ? 1.071 -3.76 9.977 1 97.88 68 THR B CA 1
ATOM 1659 C C . THR B 1 68 ? -0.298 -4.301 9.57 1 97.88 68 THR B C 1
ATOM 1661 O O . THR B 1 68 ? -0.475 -4.789 8.453 1 97.88 68 THR B O 1
ATOM 1664 N N . SER B 1 69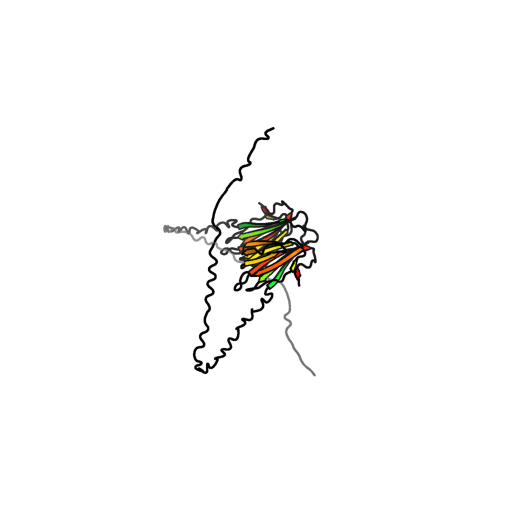 ? -1.206 -4.281 10.5 1 98.38 69 SER B N 1
ATOM 1665 C CA . SER B 1 69 ? -2.596 -4.672 10.297 1 98.38 69 SER B CA 1
ATOM 1666 C C . SER B 1 69 ? -3.539 -3.857 11.172 1 98.38 69 SER B C 1
ATOM 1668 O O . SER B 1 69 ? -3.326 -3.742 12.383 1 98.38 69 SER B O 1
ATOM 1670 N N . HIS B 1 70 ? -4.508 -3.295 10.523 1 98.12 70 HIS B N 1
ATOM 1671 C CA . HIS B 1 70 ? -5.434 -2.438 11.258 1 98.12 70 HIS B CA 1
ATOM 1672 C C . HIS B 1 70 ? -6.879 -2.738 10.875 1 98.12 70 HIS B C 1
ATOM 1674 O O . HIS B 1 70 ? -7.191 -2.938 9.703 1 98.12 70 HIS B O 1
ATOM 1680 N N . ALA B 1 71 ? -7.723 -2.729 11.938 1 97.69 71 ALA B N 1
ATOM 1681 C CA . ALA B 1 71 ? -9.148 -2.684 11.633 1 97.69 71 ALA B CA 1
ATOM 1682 C C . ALA B 1 71 ? -9.5 -1.414 10.859 1 97.69 71 ALA B C 1
ATOM 1684 O O . ALA B 1 71 ? -8.914 -0.356 11.094 1 97.69 71 ALA B O 1
ATOM 1685 N N . LEU B 1 72 ? -10.414 -1.553 9.953 1 97.19 72 LEU B N 1
ATOM 1686 C CA . LEU B 1 72 ? -10.898 -0.385 9.227 1 97.19 72 LEU B CA 1
ATOM 1687 C C . LEU B 1 72 ? -12.18 0.153 9.859 1 97.19 72 LEU B C 1
ATOM 1689 O O . LEU B 1 72 ? -13.25 -0.437 9.703 1 97.19 72 LEU B O 1
ATOM 1693 N N . PRO B 1 73 ? -12.102 1.284 10.445 1 94.31 73 PRO B N 1
ATOM 1694 C CA . PRO B 1 73 ? -13.281 1.805 11.141 1 94.31 73 PRO B CA 1
ATOM 1695 C C . PRO B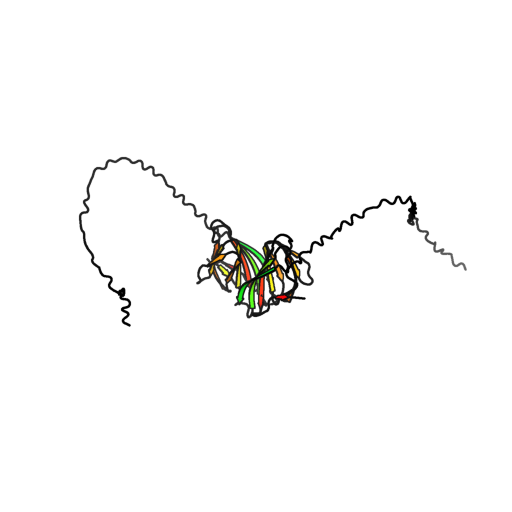 1 73 ? -14.422 2.141 10.188 1 94.31 73 PRO B C 1
ATOM 1697 O O . PRO B 1 73 ? -15.594 2.105 10.578 1 94.31 73 PRO B O 1
ATOM 1700 N N . ASN B 1 74 ? -14.109 2.381 8.938 1 92.75 74 ASN B N 1
ATOM 1701 C CA . ASN B 1 74 ? -15.133 2.816 7.988 1 92.75 74 ASN B CA 1
ATOM 1702 C C . ASN B 1 74 ? -15.656 1.649 7.156 1 92.75 74 ASN B C 1
ATOM 1704 O O . ASN B 1 74 ? -16.484 1.841 6.266 1 92.75 74 ASN B O 1
ATOM 1708 N N . VAL B 1 75 ? -15.141 0.521 7.359 1 93.94 75 VAL B N 1
ATOM 1709 C CA . VAL B 1 75 ? -15.594 -0.696 6.691 1 93.94 75 VAL B CA 1
ATOM 1710 C C . VAL B 1 75 ? -15.781 -1.809 7.719 1 93.94 75 VAL B C 1
ATOM 1712 O O . VAL B 1 75 ? -14.836 -2.523 8.055 1 93.94 75 VAL B O 1
ATOM 1715 N N . ALA B 1 76 ? -17.031 -2.012 8.078 1 92 76 ALA B N 1
ATOM 1716 C CA . ALA B 1 76 ? -17.312 -2.926 9.188 1 92 76 ALA B CA 1
ATOM 1717 C C . ALA B 1 76 ? -16.766 -4.324 8.891 1 92 76 ALA B C 1
ATOM 1719 O O . ALA B 1 76 ? -17 -4.871 7.809 1 92 76 ALA B O 1
ATOM 1720 N N . GLY B 1 77 ? -15.977 -4.832 9.836 1 95.81 77 GLY B N 1
ATOM 1721 C CA . GLY B 1 77 ? -15.539 -6.219 9.805 1 95.81 77 GLY B CA 1
ATOM 1722 C C . GLY B 1 77 ? -14.336 -6.441 8.906 1 95.81 77 GLY B C 1
ATOM 1723 O O . GLY B 1 77 ? -13.984 -7.582 8.602 1 95.81 77 GLY B O 1
ATOM 1724 N N . LYS B 1 78 ? -13.789 -5.387 8.438 1 97.44 78 LYS B N 1
ATOM 1725 C CA . LYS B 1 78 ? -12.656 -5.547 7.535 1 97.44 78 LYS B CA 1
ATOM 1726 C C . LYS B 1 78 ? -11.375 -5 8.156 1 97.44 78 LYS B C 1
ATOM 1728 O O . LYS B 1 78 ? -11.43 -4.148 9.047 1 97.44 78 LYS B O 1
ATOM 1733 N N . ARG B 1 79 ? -10.289 -5.539 7.723 1 98 79 ARG B N 1
ATOM 1734 C CA . ARG B 1 79 ? -8.953 -5.09 8.102 1 98 79 ARG B CA 1
ATOM 1735 C C . ARG B 1 79 ? -8.117 -4.773 6.863 1 98 79 ARG B C 1
ATOM 1737 O O . ARG B 1 79 ? -8.273 -5.41 5.82 1 98 79 ARG B O 1
ATOM 1744 N N . VAL B 1 80 ? -7.312 -3.807 7.012 1 98.25 80 VAL B N 1
ATOM 1745 C CA . VAL B 1 80 ? -6.234 -3.57 6.055 1 98.25 80 VAL B CA 1
ATOM 1746 C C . VAL B 1 80 ? -4.926 -4.129 6.602 1 98.25 80 VAL B C 1
ATOM 1748 O O . VAL B 1 80 ? -4.57 -3.885 7.758 1 98.25 80 VAL B O 1
ATOM 1751 N N . THR B 1 81 ? -4.246 -4.934 5.824 1 98.44 81 THR B N 1
ATOM 1752 C CA . THR B 1 81 ? -2.967 -5.527 6.199 1 98.44 81 THR B CA 1
ATOM 1753 C C . THR B 1 81 ? -1.907 -5.238 5.137 1 98.44 81 THR B C 1
ATOM 1755 O O . THR B 1 81 ? -2.139 -5.457 3.947 1 98.44 81 THR B O 1
ATOM 1758 N N . VAL B 1 82 ? -0.743 -4.746 5.547 1 98.56 82 VAL B N 1
ATOM 1759 C CA . VAL B 1 82 ? 0.388 -4.48 4.664 1 98.56 82 VAL B CA 1
ATOM 1760 C C . VAL B 1 82 ? 1.431 -5.586 4.812 1 98.56 82 VAL B C 1
ATOM 1762 O O . VAL B 1 82 ? 1.881 -5.879 5.922 1 98.56 82 VAL B O 1
ATOM 1765 N N . VAL B 1 83 ? 1.785 -6.129 3.684 1 98.38 83 VAL B N 1
ATOM 1766 C CA . VAL B 1 83 ? 2.721 -7.246 3.645 1 98.38 83 VAL B CA 1
ATOM 1767 C C . VAL B 1 83 ? 3.883 -6.918 2.711 1 98.38 83 VAL B C 1
ATOM 1769 O O . VAL B 1 83 ? 3.672 -6.453 1.587 1 98.38 83 VAL B O 1
ATOM 1772 N N . ARG B 1 84 ? 5.078 -7.148 3.178 1 98.25 84 ARG B N 1
ATOM 1773 C CA . ARG B 1 84 ? 6.254 -7.07 2.318 1 98.25 84 ARG B CA 1
ATOM 1774 C C . ARG B 1 84 ? 6.648 -8.445 1.799 1 98.25 84 ARG B C 1
ATOM 1776 O O . ARG B 1 84 ? 6.801 -9.391 2.578 1 98.25 84 ARG B O 1
ATOM 1783 N N . VAL B 1 85 ? 6.781 -8.547 0.503 1 98.12 85 VAL B N 1
ATOM 1784 C CA . VAL B 1 85 ? 7.223 -9.781 -0.139 1 98.12 85 VAL B CA 1
ATOM 1785 C C . VAL B 1 85 ? 8.562 -9.547 -0.84 1 98.12 85 VAL B C 1
ATOM 1787 O O . VAL B 1 85 ? 8.664 -8.68 -1.709 1 98.12 85 VAL B O 1
ATOM 1790 N N . PHE B 1 86 ? 9.5 -10.297 -0.415 1 97.62 86 PHE B N 1
ATOM 1791 C CA . PHE B 1 86 ? 10.836 -10.227 -0.989 1 97.62 86 PHE B CA 1
ATOM 1792 C C . PHE B 1 86 ? 11.172 -11.508 -1.744 1 97.62 86 PHE B C 1
ATOM 1794 O O . PHE B 1 86 ? 10.922 -12.609 -1.25 1 97.62 86 PHE B O 1
ATOM 1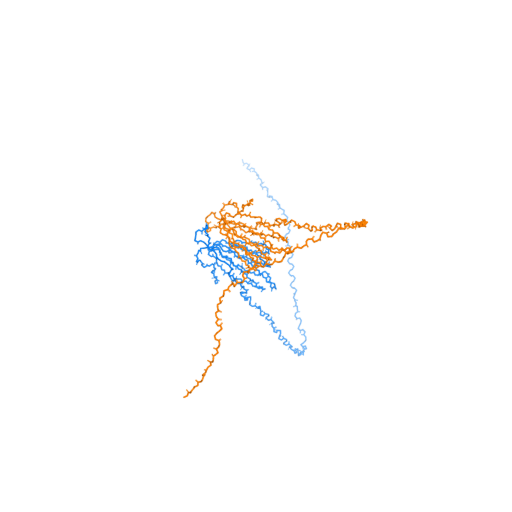801 N N . TYR B 1 87 ? 11.656 -11.289 -2.928 1 97.5 87 TYR B N 1
ATOM 1802 C CA . TYR B 1 87 ? 12.156 -12.391 -3.732 1 97.5 87 TYR B CA 1
ATOM 1803 C C . TYR B 1 87 ? 13.656 -12.266 -3.955 1 97.5 87 TYR B C 1
ATOM 1805 O O . TYR B 1 87 ? 14.125 -11.297 -4.551 1 97.5 87 TYR B O 1
ATOM 1813 N N . GLY B 1 88 ? 14.391 -13.273 -3.496 1 96.31 88 GLY B N 1
ATOM 1814 C CA . GLY B 1 88 ? 15.758 -13.352 -3.992 1 96.31 88 GLY B CA 1
ATOM 1815 C C . GLY B 1 88 ? 15.836 -13.664 -5.477 1 96.31 88 GLY B C 1
ATOM 1816 O O . GLY B 1 88 ? 14.812 -13.883 -6.125 1 96.31 88 GLY B O 1
ATOM 1817 N N . PRO B 1 89 ? 17.141 -13.688 -6.059 1 96.38 89 PRO B N 1
ATOM 1818 C CA . PRO B 1 89 ? 17.297 -14.078 -7.465 1 96.38 89 PRO B CA 1
ATOM 1819 C C . PRO B 1 89 ? 16.594 -15.391 -7.797 1 96.38 89 PRO B C 1
ATOM 1821 O O . PRO B 1 89 ? 16.828 -16.406 -7.129 1 96.38 89 PRO B O 1
ATOM 1824 N N . GLY B 1 90 ? 15.695 -15.352 -8.766 1 95.69 90 GLY B N 1
ATOM 1825 C CA . GLY B 1 90 ? 14.992 -16.547 -9.203 1 95.69 90 GLY B CA 1
ATOM 1826 C C . GLY B 1 90 ? 13.859 -16.953 -8.273 1 95.69 90 GLY B C 1
ATOM 1827 O O . GLY B 1 90 ? 13.172 -17.938 -8.531 1 95.69 90 GLY B O 1
ATOM 1828 N N . GLY B 1 91 ? 13.602 -16.141 -7.316 1 96.62 91 GLY B N 1
ATOM 1829 C CA . GLY B 1 91 ? 12.617 -16.516 -6.305 1 96.62 91 GLY B CA 1
ATOM 1830 C C . GLY B 1 91 ? 11.188 -16.359 -6.781 1 96.62 91 GLY B C 1
ATOM 1831 O O . GLY B 1 91 ? 10.914 -15.625 -7.734 1 96.62 91 GLY B O 1
ATOM 1832 N N . PHE B 1 92 ? 10.32 -17.062 -6.066 1 96.88 92 PHE B N 1
ATOM 1833 C CA . PHE B 1 92 ? 8.898 -17.031 -6.406 1 96.88 92 PHE B CA 1
ATOM 1834 C C . PHE B 1 92 ? 8.055 -17.531 -5.238 1 96.88 92 PHE B C 1
ATOM 1836 O O . PHE B 1 92 ? 8.586 -18.078 -4.266 1 96.88 92 PHE B O 1
ATOM 1843 N N . THR B 1 93 ? 6.785 -17.172 -5.324 1 95.81 93 THR B N 1
ATOM 1844 C CA . THR B 1 93 ? 5.789 -17.781 -4.445 1 95.81 93 THR B CA 1
ATOM 1845 C C . THR B 1 93 ? 4.961 -18.812 -5.199 1 95.81 93 THR B C 1
ATOM 1847 O O . THR B 1 93 ? 4.445 -18.531 -6.285 1 95.81 93 THR B O 1
ATOM 1850 N N . PRO B 1 94 ? 4.805 -20.062 -4.633 1 94.88 94 PRO B N 1
ATOM 1851 C CA . PRO B 1 94 ? 3.945 -21.047 -5.309 1 94.88 94 PRO B CA 1
ATOM 1852 C C . PRO B 1 94 ? 2.521 -20.531 -5.52 1 94.88 94 PRO B C 1
ATOM 1854 O O . PRO B 1 94 ? 2.098 -19.578 -4.855 1 94.88 94 PRO B O 1
ATOM 1857 N N . PRO B 1 95 ? 1.8 -21.172 -6.434 1 96.25 95 PRO B N 1
ATOM 1858 C CA . PRO B 1 95 ? 0.42 -20.734 -6.676 1 96.25 95 PRO B CA 1
ATOM 1859 C C . PRO B 1 95 ? -0.419 -20.703 -5.398 1 96.25 95 PRO B C 1
ATOM 1861 O O . PRO B 1 95 ? -0.288 -21.594 -4.547 1 96.25 95 PRO B O 1
ATOM 1864 N N . HIS B 1 96 ? -1.276 -19.734 -5.297 1 97 96 HIS B N 1
ATOM 1865 C CA . HIS B 1 96 ? -2.053 -19.516 -4.082 1 97 96 HIS B CA 1
ATOM 1866 C C . HIS B 1 96 ? -3.307 -18.688 -4.367 1 97 96 HIS B C 1
ATOM 1868 O O . HIS B 1 96 ? -3.473 -18.172 -5.469 1 97 96 HIS B O 1
ATOM 1874 N N . ARG B 1 97 ? -4.219 -18.672 -3.359 1 97.5 97 ARG B N 1
ATOM 1875 C CA . ARG B 1 97 ? -5.449 -17.891 -3.412 1 97.5 97 ARG B CA 1
ATOM 1876 C C . ARG B 1 97 ? -5.516 -16.891 -2.26 1 97.5 97 ARG B C 1
ATOM 1878 O O . ARG B 1 97 ? -5.035 -17.172 -1.161 1 97.5 97 ARG B O 1
ATOM 1885 N N . HIS B 1 98 ? -6.195 -15.797 -2.512 1 96.56 98 HIS B N 1
ATOM 1886 C CA . HIS B 1 98 ? -6.348 -14.773 -1.481 1 96.56 98 HIS B CA 1
ATOM 1887 C C . HIS B 1 98 ? -7.809 -14.641 -1.056 1 96.56 98 HIS B C 1
ATOM 1889 O O . HIS B 1 98 ? -8.711 -14.672 -1.896 1 96.56 98 HIS B O 1
ATOM 1895 N N . SER B 1 99 ? -8.203 -14.5 0.259 1 92.56 99 SER B N 1
ATOM 1896 C CA . SER B 1 99 ? -9.555 -14.297 0.767 1 92.56 99 SER B CA 1
ATOM 1897 C C . SER B 1 99 ? -9.977 -12.836 0.641 1 92.56 99 SER B C 1
ATOM 1899 O O . SER B 1 99 ? -11.172 -12.531 0.646 1 92.56 99 SER B O 1
ATOM 1901 N N . GLY B 1 100 ? -9.297 -11.898 0.266 1 95.94 100 GLY B N 1
ATOM 1902 C CA . GLY B 1 100 ? -9.555 -10.477 0.103 1 95.94 100 GLY B CA 1
ATOM 1903 C C . GLY B 1 100 ? -8.93 -9.898 -1.15 1 95.94 100 GLY B C 1
ATOM 1904 O O . GLY B 1 100 ? -8.484 -10.641 -2.027 1 95.94 100 GLY B O 1
ATOM 1905 N N . SER B 1 101 ? -9.227 -8.57 -1.226 1 97.81 101 SER B N 1
ATOM 1906 C CA . SER B 1 101 ? -8.547 -7.887 -2.32 1 97.81 101 SER B CA 1
ATOM 1907 C C . SER B 1 101 ? -7.07 -7.668 -1.998 1 97.81 101 SER B C 1
ATOM 1909 O O . SER B 1 101 ? -6.707 -7.469 -0.838 1 97.81 101 SER B O 1
ATOM 1911 N N . VAL B 1 102 ? -6.273 -7.68 -2.992 1 98.56 102 VAL B N 1
ATOM 1912 C CA . VAL B 1 102 ? -4.852 -7.375 -2.85 1 98.56 102 VAL B CA 1
ATOM 1913 C C . VAL B 1 102 ? -4.445 -6.309 -3.863 1 98.56 102 VAL B C 1
ATOM 1915 O O . VAL B 1 102 ? -4.758 -6.422 -5.051 1 98.56 102 VAL B O 1
ATOM 1918 N N . THR B 1 103 ? -3.854 -5.277 -3.428 1 98.62 103 THR B N 1
ATOM 1919 C CA . THR B 1 103 ? -3.152 -4.324 -4.281 1 98.62 103 THR B CA 1
ATOM 1920 C C . THR B 1 103 ? -1.646 -4.395 -4.047 1 98.62 103 THR B C 1
ATOM 1922 O O . THR B 1 103 ? -1.18 -4.203 -2.922 1 98.62 103 THR B O 1
ATOM 1925 N N . ALA B 1 104 ? -0.928 -4.637 -5.098 1 98.75 104 ALA B N 1
ATOM 1926 C CA . ALA B 1 104 ? 0.524 -4.742 -4.984 1 98.75 104 ALA B CA 1
ATOM 1927 C C . ALA B 1 104 ? 1.212 -3.537 -5.621 1 98.75 104 ALA B C 1
ATOM 1929 O O . ALA B 1 104 ? 0.743 -3.008 -6.629 1 98.75 104 ALA B O 1
ATOM 1930 N N . TYR B 1 105 ? 2.27 -3.125 -5.031 1 98.69 105 TYR B N 1
ATOM 1931 C CA . TYR B 1 105 ? 3.146 -2.061 -5.508 1 98.69 105 TYR B CA 1
ATOM 1932 C C . TYR B 1 105 ? 4.602 -2.514 -5.508 1 98.69 105 TYR B C 1
ATOM 1934 O O . TYR B 1 105 ? 5.121 -2.955 -4.48 1 98.69 105 TYR B O 1
ATOM 1942 N N . ILE B 1 106 ? 5.273 -2.314 -6.684 1 98.81 106 ILE B N 1
ATOM 1943 C CA . ILE B 1 106 ? 6.637 -2.822 -6.801 1 98.81 106 ILE B CA 1
ATOM 1944 C C . ILE B 1 106 ? 7.621 -1.789 -6.258 1 98.81 106 ILE B C 1
ATOM 1946 O O . ILE B 1 106 ? 7.617 -0.634 -6.688 1 98.81 106 ILE B O 1
ATOM 1950 N N . THR B 1 107 ? 8.5 -2.311 -5.34 1 98 107 THR B N 1
ATOM 1951 C CA . THR B 1 107 ? 9.422 -1.369 -4.715 1 98 107 THR B CA 1
ATOM 1952 C C . THR B 1 107 ? 10.859 -1.663 -5.129 1 98 107 THR B C 1
ATOM 1954 O O . THR B 1 107 ? 11.75 -0.839 -4.922 1 98 107 THR B O 1
ATOM 1957 N N . LYS B 1 108 ? 11.133 -2.785 -5.609 1 97.69 108 LYS B N 1
ATOM 1958 C CA . LYS B 1 108 ? 12.461 -3.174 -6.078 1 97.69 108 LYS B CA 1
ATOM 1959 C C . LYS B 1 108 ? 12.367 -4.18 -7.223 1 97.69 108 LYS B C 1
ATOM 1961 O O . LYS B 1 108 ? 11.562 -5.109 -7.172 1 97.69 108 LYS B O 1
ATOM 1966 N N . GLY B 1 109 ? 13.188 -3.973 -8.242 1 98.19 109 GLY B N 1
ATOM 1967 C CA . GLY B 1 109 ? 13.273 -4.941 -9.32 1 98.19 109 GLY B CA 1
ATOM 1968 C C . GLY B 1 109 ? 12 -5.023 -10.148 1 98.19 109 GLY B C 1
ATOM 1969 O O . GLY B 1 109 ? 11.344 -4.012 -10.391 1 98.19 109 GLY B O 1
ATOM 1970 N N . GLU B 1 110 ? 11.883 -6.234 -10.719 1 98.81 110 GLU B N 1
ATOM 1971 C CA . GLU B 1 110 ? 10.727 -6.555 -11.547 1 98.81 110 GLU B CA 1
ATOM 1972 C C . GLU B 1 110 ? 10.086 -7.871 -11.117 1 98.81 110 GLU B C 1
ATOM 1974 O O . GLU B 1 110 ? 10.781 -8.82 -10.758 1 98.81 110 GLU B O 1
ATOM 1979 N N . ILE B 1 111 ? 8.758 -7.879 -11.242 1 98.75 111 ILE B N 1
ATOM 1980 C CA . ILE B 1 111 ? 8.047 -9.062 -10.781 1 98.75 111 ILE B CA 1
ATOM 1981 C C . ILE B 1 111 ? 7.078 -9.539 -11.859 1 98.75 111 ILE B C 1
ATOM 1983 O O . ILE B 1 111 ? 6.312 -8.75 -12.414 1 98.75 111 ILE B O 1
ATOM 1987 N N . ARG B 1 112 ? 7.141 -10.789 -12.172 1 98.88 112 ARG B N 1
ATOM 1988 C CA . ARG B 1 112 ? 6.168 -11.438 -13.047 1 98.88 112 ARG B CA 1
ATOM 1989 C C . ARG B 1 112 ? 4.941 -11.891 -12.258 1 98.88 112 ARG B C 1
ATOM 1991 O O . ARG B 1 112 ? 5.074 -12.531 -11.211 1 98.88 112 ARG B O 1
ATOM 1998 N N . SER B 1 113 ? 3.748 -11.5 -12.758 1 98.75 113 SER B N 1
ATOM 1999 C CA . SER B 1 113 ? 2.5 -11.859 -12.094 1 98.75 113 SER B CA 1
ATOM 2000 C C . SER B 1 113 ? 1.474 -12.383 -13.094 1 98.75 113 SER B C 1
ATOM 2002 O O . SER B 1 113 ? 1.315 -11.828 -14.18 1 98.75 113 SER B O 1
ATOM 2004 N N . GLN B 1 114 ? 0.805 -13.438 -12.695 1 98.56 114 GLN B N 1
ATOM 2005 C CA . GLN B 1 114 ? -0.291 -14 -13.477 1 98.56 114 GLN B CA 1
ATOM 2006 C C . GLN B 1 114 ? -1.446 -14.43 -12.57 1 98.56 114 GLN B C 1
ATOM 2008 O O . GLN B 1 114 ? -1.259 -15.219 -11.648 1 98.56 114 GLN B O 1
ATOM 2013 N N . LEU B 1 115 ? -2.551 -13.836 -12.875 1 97.56 115 LEU B N 1
ATOM 2014 C CA . LEU B 1 115 ? -3.771 -14.352 -12.266 1 97.56 115 LEU B CA 1
ATOM 2015 C C . LEU B 1 115 ? -4.41 -15.43 -13.133 1 97.56 115 LEU B C 1
ATOM 2017 O O . LEU B 1 115 ? -4.254 -15.414 -14.359 1 97.56 115 LEU B O 1
ATOM 2021 N N . GLY B 1 116 ? -5.105 -16.328 -12.422 1 95 116 GLY B N 1
ATOM 2022 C CA . GLY B 1 116 ? -5.754 -17.406 -13.172 1 95 116 GLY B CA 1
ATOM 2023 C C . GLY B 1 116 ? -6.562 -16.891 -14.352 1 95 116 GLY B C 1
ATOM 2024 O O . GLY B 1 116 ? -7.406 -16 -14.195 1 95 116 GLY B O 1
ATOM 2025 N N . GLY B 1 117 ? -6.258 -17.5 -15.484 1 93.44 117 GLY B N 1
ATOM 2026 C CA . GLY B 1 117 ? -7 -17.188 -16.703 1 93.44 117 GLY B CA 1
ATOM 2027 C C . GLY B 1 117 ? -6.488 -15.953 -17.406 1 93.44 117 GLY B C 1
ATOM 2028 O O . GLY B 1 117 ? -6.984 -15.602 -18.484 1 93.44 117 GLY B O 1
ATOM 2029 N N . GLY B 1 118 ? -5.625 -15.227 -16.797 1 96.44 118 GLY B N 1
ATOM 2030 C CA . GLY B 1 118 ? -5.078 -14.023 -17.406 1 96.44 118 GLY B CA 1
ATOM 2031 C C . GLY B 1 118 ? -3.664 -14.203 -17.922 1 96.44 118 GLY B C 1
ATOM 2032 O O . GLY B 1 118 ? -3.061 -15.266 -17.734 1 96.44 118 GLY B O 1
ATOM 2033 N N . PRO B 1 119 ? -3.17 -13.211 -18.578 1 98 119 PRO B N 1
ATOM 2034 C CA . PRO B 1 119 ? -1.794 -13.281 -19.078 1 98 119 PRO B CA 1
ATOM 2035 C C . PRO B 1 119 ? -0.759 -13.07 -17.969 1 98 119 PRO B C 1
ATOM 2037 O O . PRO B 1 119 ? -1.089 -12.547 -16.906 1 98 119 PRO B O 1
ATOM 2040 N N . VAL B 1 120 ? 0.439 -13.492 -18.25 1 98.5 120 VAL B N 1
ATOM 2041 C CA . VAL B 1 120 ? 1.56 -13.094 -17.406 1 98.5 120 VAL B CA 1
ATOM 2042 C C . VAL B 1 120 ? 1.966 -11.656 -17.719 1 98.5 120 VAL B C 1
ATOM 2044 O O . VAL B 1 120 ? 2.119 -11.297 -18.891 1 98.5 120 VAL B O 1
ATOM 2047 N N . GLU B 1 121 ? 2.104 -10.859 -16.734 1 98.75 121 GLU B N 1
ATOM 2048 C CA . GLU B 1 121 ? 2.596 -9.492 -16.891 1 98.75 121 GLU B CA 1
ATOM 2049 C C . GLU B 1 121 ? 3.812 -9.242 -16 1 98.75 121 GLU B C 1
ATOM 2051 O O . GLU B 1 121 ? 3.965 -9.875 -14.953 1 98.75 121 GLU B O 1
ATOM 2056 N N . THR B 1 122 ? 4.699 -8.414 -16.531 1 98.88 122 THR B N 1
ATOM 2057 C CA . THR B 1 122 ? 5.848 -7.996 -15.727 1 98.88 122 THR B CA 1
ATOM 2058 C C . THR B 1 122 ? 5.688 -6.559 -15.25 1 98.88 122 THR B C 1
ATOM 2060 O O . THR B 1 122 ? 5.406 -5.66 -16.047 1 98.88 122 THR B O 1
ATOM 2063 N N . PHE B 1 123 ? 5.867 -6.359 -13.969 1 98.81 123 PHE B N 1
ATOM 2064 C CA . PHE B 1 123 ? 5.703 -5.047 -13.359 1 98.81 123 PHE B CA 1
ATOM 2065 C C . PHE B 1 123 ? 7.031 -4.539 -12.805 1 98.81 123 PHE B C 1
ATOM 2067 O O . PHE B 1 123 ? 7.789 -5.301 -12.211 1 98.81 123 PHE B O 1
ATOM 2074 N N . LYS B 1 124 ? 7.258 -3.248 -13 1 98.69 124 LYS B N 1
ATOM 2075 C CA . LYS B 1 124 ? 8.492 -2.613 -12.547 1 98.69 124 LYS B CA 1
ATOM 2076 C C . LYS B 1 124 ? 8.234 -1.677 -11.367 1 98.69 124 LYS B C 1
ATOM 2078 O O . LYS B 1 124 ? 7.078 -1.415 -11.023 1 98.69 124 LYS B O 1
ATOM 2083 N N . VAL B 1 125 ? 9.352 -1.251 -10.789 1 98.19 125 VAL B N 1
ATOM 2084 C CA . VAL B 1 125 ? 9.266 -0.346 -9.641 1 98.19 125 VAL B CA 1
ATOM 2085 C C . VAL B 1 125 ? 8.328 0.816 -9.969 1 98.19 125 VAL B C 1
ATOM 2087 O O . VAL B 1 125 ? 8.445 1.43 -11.031 1 98.19 125 VAL B O 1
ATOM 2090 N N . GLY B 1 126 ? 7.445 1.056 -9.039 1 97.31 126 GLY B N 1
ATOM 2091 C CA . GLY B 1 126 ? 6.508 2.15 -9.234 1 97.31 126 GLY B CA 1
ATOM 2092 C C . GLY B 1 126 ? 5.188 1.707 -9.836 1 97.31 126 GLY B C 1
ATOM 2093 O O . GLY B 1 126 ? 4.219 2.467 -9.844 1 97.31 126 GLY B O 1
ATOM 2094 N N . GLN B 1 127 ? 5.152 0.499 -10.336 1 98.12 127 GLN B N 1
ATOM 2095 C CA . GLN B 1 127 ? 3.918 -0.023 -10.906 1 98.12 127 GLN B CA 1
ATOM 2096 C C . GLN B 1 127 ? 3.164 -0.885 -9.898 1 98.12 127 GLN B C 1
ATOM 2098 O O . GLN B 1 127 ? 3.719 -1.273 -8.867 1 98.12 127 GLN B O 1
ATOM 2103 N N . SER B 1 128 ? 1.88 -1.025 -10.297 1 98.62 128 SER B N 1
ATOM 2104 C CA . SER B 1 128 ? 0.975 -1.727 -9.391 1 98.62 128 SER B CA 1
ATOM 2105 C C . SER B 1 128 ? 0.094 -2.717 -10.148 1 98.62 128 SER B C 1
ATOM 2107 O O . SER B 1 128 ? -0.074 -2.602 -11.367 1 98.62 128 SER B O 1
ATOM 2109 N N . PHE B 1 129 ? -0.389 -3.748 -9.438 1 98.31 129 PHE B N 1
ATOM 2110 C CA . PHE B 1 129 ? -1.484 -4.562 -9.953 1 98.31 129 PHE B CA 1
ATOM 2111 C C . PHE B 1 129 ? -2.494 -4.867 -8.852 1 98.31 129 PHE B C 1
ATOM 2113 O O . PHE B 1 129 ? -2.195 -4.703 -7.664 1 98.31 129 PHE B O 1
ATOM 2120 N N . PHE B 1 130 ? -3.662 -5.238 -9.297 1 98.38 130 PHE B N 1
ATOM 2121 C CA . PHE B 1 130 ? -4.785 -5.508 -8.406 1 98.38 130 PHE B CA 1
ATOM 2122 C C . PHE B 1 130 ? -5.277 -6.941 -8.578 1 98.38 130 PHE B C 1
ATOM 2124 O O . PHE B 1 130 ? -5.383 -7.441 -9.695 1 98.38 130 PHE B O 1
ATOM 2131 N N . GLU B 1 131 ? -5.523 -7.555 -7.465 1 98.06 131 GLU B N 1
ATOM 2132 C CA . GLU B 1 131 ? -6.137 -8.875 -7.43 1 98.06 131 GLU B CA 1
ATOM 2133 C C . GLU B 1 131 ? -7.477 -8.844 -6.699 1 98.06 131 GLU B C 1
ATOM 2135 O O . GLU B 1 131 ? -7.527 -8.609 -5.492 1 98.06 131 GLU B O 1
ATOM 2140 N N . PRO B 1 132 ? -8.578 -9.148 -7.363 1 97 132 PRO B N 1
ATOM 2141 C CA . PRO B 1 132 ? -9.852 -9.211 -6.645 1 97 132 PRO B CA 1
ATOM 2142 C C . PRO B 1 132 ? -9.938 -10.398 -5.691 1 97 132 PRO B C 1
ATOM 2144 O O . PRO B 1 132 ? -9.164 -11.352 -5.816 1 97 132 PRO B O 1
ATOM 2147 N N . PRO B 1 133 ? -10.891 -10.266 -4.723 1 96.44 133 PRO B N 1
ATOM 2148 C CA . PRO B 1 133 ? -11.047 -11.375 -3.787 1 96.44 133 PRO B CA 1
ATOM 2149 C C . PRO B 1 133 ? -11.266 -12.719 -4.492 1 96.44 133 PRO B C 1
ATOM 2151 O O . PRO B 1 133 ? -11.961 -12.773 -5.508 1 96.44 133 PRO B O 1
ATOM 2154 N N . GLY B 1 134 ? -10.602 -13.688 -3.994 1 94.31 134 GLY B N 1
ATOM 2155 C CA . GLY B 1 134 ? -10.812 -15.031 -4.508 1 94.31 134 GLY B CA 1
ATOM 2156 C C . GLY B 1 134 ? -9.922 -15.359 -5.691 1 94.31 134 GLY B C 1
ATOM 2157 O O . GLY B 1 134 ? -9.938 -16.484 -6.188 1 94.31 134 GLY B O 1
ATOM 2158 N N . SER B 1 135 ? -9.164 -14.492 -6.098 1 94.62 135 SER B N 1
ATOM 2159 C CA . SER B 1 135 ? -8.297 -14.727 -7.242 1 94.62 135 SER B CA 1
ATOM 2160 C C . SER B 1 135 ? -7.246 -15.789 -6.93 1 94.62 135 SER B C 1
ATOM 2162 O O . SER B 1 135 ? -6.758 -15.867 -5.801 1 94.62 135 SER B O 1
ATOM 2164 N N . THR B 1 136 ? -6.953 -16.516 -8 1 97.19 136 THR B N 1
ATOM 2165 C CA . THR B 1 136 ? -5.797 -17.406 -7.953 1 97.19 136 THR B CA 1
ATOM 2166 C C . THR B 1 136 ? -4.574 -16.734 -8.562 1 97.19 136 THR B C 1
ATOM 2168 O O . THR B 1 136 ? -4.574 -16.375 -9.742 1 97.19 136 THR B O 1
ATOM 2171 N N . HIS B 1 137 ? -3.627 -16.547 -7.762 1 97.88 137 HIS B N 1
ATOM 2172 C CA . HIS B 1 137 ? -2.344 -16.031 -8.219 1 97.88 137 HIS B CA 1
ATOM 2173 C C . HIS B 1 137 ? -1.403 -17.156 -8.625 1 97.88 137 HIS B C 1
ATOM 2175 O O . HIS B 1 137 ? -0.833 -17.828 -7.77 1 97.88 137 HIS B O 1
ATOM 2181 N N . VAL B 1 138 ? -1.221 -17.297 -9.922 1 97.5 138 VAL B N 1
ATOM 2182 C CA . VAL B 1 138 ? -0.559 -18.453 -10.5 1 97.5 138 VAL B CA 1
ATOM 2183 C C . VAL B 1 138 ? 0.951 -18.234 -10.523 1 97.5 138 VAL B C 1
ATOM 2185 O O . VAL B 1 138 ? 1.724 -19.109 -10.141 1 97.5 138 VAL B O 1
ATOM 2188 N N . ILE B 1 139 ? 1.287 -17.094 -10.961 1 97.31 139 ILE B N 1
ATOM 2189 C CA . ILE B 1 139 ? 2.703 -16.734 -11.008 1 97.31 139 ILE B CA 1
ATOM 2190 C C . ILE B 1 139 ? 2.951 -15.477 -10.188 1 97.31 139 ILE B C 1
ATOM 2192 O O . ILE B 1 139 ? 2.295 -14.453 -10.391 1 97.31 139 ILE B O 1
ATOM 2196 N N . SER B 1 140 ? 3.686 -15.57 -9.289 1 97.81 140 SER B N 1
ATOM 2197 C CA . SER B 1 140 ? 4.309 -14.484 -8.531 1 97.81 140 SER B CA 1
ATOM 2198 C C . SER B 1 140 ? 5.805 -14.719 -8.367 1 97.81 140 SER B C 1
ATOM 2200 O O . SER B 1 140 ? 6.234 -15.461 -7.484 1 97.81 140 SER B O 1
ATOM 2202 N N . ALA B 1 141 ? 6.574 -13.984 -9.25 1 97.88 141 ALA B N 1
ATOM 2203 C CA . ALA B 1 141 ? 7.965 -14.422 -9.344 1 97.88 141 ALA B CA 1
ATOM 2204 C C . ALA B 1 141 ? 8.883 -13.258 -9.703 1 97.88 141 ALA B C 1
ATOM 2206 O O . ALA B 1 141 ? 8.5 -12.367 -10.469 1 97.88 141 ALA B O 1
ATOM 2207 N N . ASN B 1 142 ? 10.109 -13.422 -9.148 1 98.31 142 ASN B N 1
ATOM 2208 C CA . ASN B 1 142 ? 11.18 -12.531 -9.57 1 98.31 142 ASN B CA 1
ATOM 2209 C C . ASN B 1 142 ? 11.484 -12.68 -11.055 1 98.31 142 ASN B C 1
ATOM 2211 O O . ASN B 1 142 ? 11.656 -13.797 -11.547 1 98.31 142 ASN B O 1
ATOM 2215 N N . ALA B 1 143 ? 11.594 -11.57 -11.719 1 98.25 143 ALA B N 1
ATOM 2216 C CA . ALA B 1 143 ? 11.891 -11.625 -13.148 1 98.25 143 ALA B CA 1
ATOM 2217 C C . ALA B 1 143 ? 13.391 -11.781 -13.391 1 98.25 143 ALA B C 1
ATOM 2219 O O . ALA B 1 143 ? 13.82 -12.047 -14.523 1 98.25 143 ALA B O 1
ATOM 2220 N N . SER B 1 144 ? 14.156 -11.578 -12.383 1 97.75 144 SER B N 1
ATOM 2221 C CA . SER B 1 144 ? 15.602 -11.648 -12.508 1 97.75 144 SER B CA 1
ATOM 2222 C C . SER B 1 144 ? 16.156 -12.914 -11.867 1 97.75 144 SER B C 1
ATOM 2224 O O . SER B 1 144 ? 15.734 -13.297 -10.766 1 97.75 144 SER B O 1
ATOM 2226 N N . ALA B 1 145 ? 17.094 -13.508 -12.516 1 96.19 145 ALA B N 1
ATOM 2227 C CA . ALA B 1 145 ? 17.797 -14.656 -11.953 1 96.19 145 ALA B CA 1
ATOM 2228 C C . ALA B 1 145 ? 19 -14.219 -11.125 1 96.19 145 ALA B C 1
ATOM 2230 O O . ALA B 1 145 ? 19.641 -15.039 -10.461 1 96.19 145 ALA B O 1
ATOM 2231 N N . THR B 1 146 ? 19.281 -12.883 -11.094 1 96.56 146 THR B N 1
ATOM 2232 C CA . THR B 1 146 ? 20.531 -12.477 -10.461 1 96.56 146 THR B CA 1
ATOM 2233 C C . THR B 1 146 ? 20.297 -11.383 -9.422 1 96.56 146 THR B C 1
ATOM 2235 O O . THR B 1 146 ? 21.094 -11.203 -8.5 1 96.56 146 THR B O 1
ATOM 2238 N N . GLU B 1 147 ? 19.266 -10.594 -9.547 1 97.44 147 GLU B N 1
ATOM 2239 C CA . GLU B 1 147 ? 18.969 -9.492 -8.641 1 97.44 147 GLU B CA 1
ATOM 2240 C C . GLU B 1 147 ? 17.672 -9.742 -7.863 1 97.44 147 GLU B C 1
ATOM 2242 O O . GLU B 1 147 ? 16.766 -10.414 -8.359 1 97.44 147 GLU B O 1
ATOM 2247 N N . PRO B 1 148 ? 17.562 -9.18 -6.672 1 97.44 148 PRO B N 1
ATOM 2248 C CA . PRO B 1 148 ? 16.328 -9.359 -5.906 1 97.44 148 PRO B CA 1
ATOM 2249 C C . PRO B 1 148 ? 15.18 -8.492 -6.422 1 97.44 148 PRO B C 1
ATOM 2251 O O . PRO B 1 148 ? 15.406 -7.578 -7.223 1 97.44 148 PRO B O 1
ATOM 2254 N N . ALA B 1 149 ? 14.023 -8.844 -5.973 1 98.19 149 ALA B N 1
ATOM 2255 C CA . ALA B 1 149 ? 12.82 -8.055 -6.211 1 98.19 149 ALA B CA 1
ATOM 2256 C C . ALA B 1 149 ? 11.969 -7.957 -4.945 1 98.19 149 ALA B C 1
ATOM 2258 O O . ALA B 1 149 ? 12.125 -8.758 -4.02 1 98.19 149 ALA B O 1
ATOM 2259 N N . GLU B 1 150 ? 11.102 -6.863 -4.934 1 98.12 150 GLU B N 1
ATOM 2260 C CA . GLU B 1 150 ? 10.273 -6.633 -3.758 1 98.12 150 GLU B CA 1
ATOM 2261 C C . GLU B 1 150 ? 8.961 -5.945 -4.133 1 98.12 150 GLU B C 1
ATOM 2263 O O . GLU B 1 150 ? 8.938 -5.078 -5.012 1 98.12 150 GLU B O 1
ATOM 2268 N N . LEU B 1 151 ? 7.973 -6.363 -3.461 1 98.56 151 LEU B N 1
ATOM 2269 C CA . LEU B 1 151 ? 6.703 -5.645 -3.541 1 98.56 151 LEU B CA 1
ATOM 2270 C C . LEU B 1 151 ? 6.086 -5.473 -2.158 1 98.56 151 LEU B C 1
ATOM 2272 O O . LEU B 1 151 ? 6.43 -6.203 -1.226 1 98.56 151 LEU B O 1
ATOM 2276 N N . ILE B 1 152 ? 5.262 -4.465 -2.072 1 98.62 152 ILE B N 1
ATOM 2277 C CA . ILE B 1 152 ? 4.367 -4.27 -0.937 1 98.62 152 ILE B CA 1
ATOM 2278 C C . ILE B 1 152 ? 2.936 -4.617 -1.338 1 98.62 152 ILE B C 1
ATOM 2280 O O . ILE B 1 152 ? 2.404 -4.07 -2.309 1 98.62 152 ILE B O 1
ATOM 2284 N N . ALA B 1 153 ? 2.393 -5.547 -0.647 1 98.62 153 ALA B N 1
ATOM 2285 C CA . ALA B 1 153 ? 1.009 -5.953 -0.88 1 98.62 153 ALA B CA 1
ATOM 2286 C C . ALA B 1 153 ? 0.089 -5.426 0.217 1 98.62 153 ALA B C 1
ATOM 2288 O O . ALA B 1 153 ? 0.38 -5.574 1.405 1 98.62 153 ALA B O 1
ATOM 2289 N N . VAL B 1 154 ? -0.976 -4.875 -0.226 1 98.5 154 VAL B N 1
ATOM 2290 C CA . VAL B 1 154 ? -1.99 -4.398 0.709 1 98.5 154 VAL B CA 1
ATOM 2291 C C . VAL B 1 154 ? -3.26 -5.234 0.565 1 98.5 154 VAL B C 1
ATOM 2293 O O . VAL B 1 154 ? -3.875 -5.262 -0.503 1 98.5 154 VAL B O 1
ATOM 2296 N N . PHE B 1 155 ? -3.623 -5.867 1.652 1 98.31 155 PHE B N 1
ATOM 2297 C CA . PHE B 1 155 ? -4.84 -6.668 1.695 1 98.31 155 PHE B CA 1
ATOM 2298 C C . PHE B 1 155 ? -5.98 -5.891 2.338 1 98.31 155 PHE B C 1
ATOM 2300 O O . PHE B 1 155 ? -5.793 -5.242 3.369 1 98.31 155 PHE B O 1
ATOM 2307 N N . VAL B 1 156 ? -7.105 -5.875 1.752 1 98.38 156 VAL B N 1
ATOM 2308 C CA . VAL B 1 156 ? -8.359 -5.559 2.422 1 98.38 156 VAL B CA 1
ATOM 2309 C C . VAL B 1 156 ? -9.234 -6.809 2.506 1 98.38 156 VAL B C 1
ATOM 2311 O O . VAL B 1 156 ? -9.727 -7.297 1.485 1 98.38 156 VAL B O 1
ATOM 2314 N N . ALA B 1 157 ? -9.383 -7.309 3.74 1 97.94 157 ALA B N 1
ATOM 2315 C CA . ALA B 1 157 ? -10.023 -8.602 3.938 1 97.94 157 ALA B CA 1
ATOM 2316 C C . ALA B 1 157 ? -10.836 -8.625 5.227 1 97.94 157 ALA B C 1
ATOM 2318 O O . ALA B 1 157 ? -10.766 -7.691 6.027 1 97.94 157 ALA B O 1
ATOM 2319 N N . ASP B 1 158 ? -11.602 -9.688 5.352 1 97.31 158 ASP B N 1
ATOM 2320 C CA . ASP B 1 158 ? -12.406 -9.859 6.559 1 97.31 158 ASP B CA 1
ATOM 2321 C C . ASP B 1 158 ? -11.516 -10.023 7.793 1 97.31 158 ASP B C 1
ATOM 2323 O O . ASP B 1 158 ? -10.453 -10.641 7.723 1 97.31 158 ASP B O 1
ATOM 2327 N N . GLU B 1 159 ? -12.047 -9.484 8.859 1 96.25 159 GLU B N 1
ATOM 2328 C CA . GLU B 1 159 ? -11.375 -9.734 10.133 1 96.25 159 GLU B CA 1
ATOM 2329 C C . GLU B 1 159 ? -11.203 -11.227 10.375 1 96.25 159 GLU B C 1
ATOM 2331 O O . GLU B 1 159 ? -12.148 -12 10.219 1 96.25 159 GLU B O 1
ATOM 2336 N N . GLY B 1 160 ? -9.93 -11.633 10.672 1 94.56 160 GLY B N 1
ATOM 2337 C CA . GLY B 1 160 ? -9.664 -13.023 11.016 1 94.56 160 GLY B CA 1
ATOM 2338 C C . GLY B 1 160 ? -9.453 -13.906 9.805 1 94.56 160 GLY B C 1
ATOM 2339 O O . GLY B 1 160 ? -9.156 -15.094 9.938 1 94.56 160 GLY B O 1
ATOM 2340 N N . ALA B 1 161 ? -9.586 -13.383 8.664 1 95.56 161 ALA B N 1
ATOM 2341 C CA . ALA B 1 161 ? -9.438 -14.18 7.453 1 95.56 161 ALA B CA 1
ATOM 2342 C C . ALA B 1 161 ? -8 -14.688 7.309 1 95.56 161 ALA B C 1
ATOM 2344 O O . ALA B 1 161 ? -7.051 -13.977 7.625 1 95.56 161 ALA B O 1
ATOM 2345 N N . GLN B 1 162 ? -7.887 -15.945 6.875 1 96.38 162 GLN B N 1
ATOM 2346 C CA . GLN B 1 162 ? -6.609 -16.391 6.328 1 96.38 162 GLN B CA 1
ATOM 2347 C C . GLN B 1 162 ? -6.316 -15.711 4.992 1 96.38 162 GLN B C 1
ATOM 2349 O O . GLN B 1 162 ? -6.996 -15.969 3.996 1 96.38 162 GLN B O 1
ATOM 2354 N N . LEU B 1 163 ? -5.352 -15 4.926 1 96.88 163 LEU B N 1
ATOM 2355 C CA . LEU B 1 163 ? -5.137 -14.102 3.797 1 96.88 163 LEU B CA 1
ATOM 2356 C C . LEU B 1 163 ? -4.672 -14.875 2.566 1 96.88 163 LEU B C 1
ATOM 2358 O O . LEU B 1 163 ? -5.02 -14.516 1.438 1 96.88 163 LEU B O 1
ATOM 2362 N N . THR B 1 164 ? -3.852 -15.891 2.779 1 96.69 164 THR B N 1
ATOM 2363 C CA . THR B 1 164 ? -3.256 -16.641 1.683 1 96.69 164 THR B CA 1
ATOM 2364 C C . THR B 1 164 ? -3.414 -18.141 1.91 1 96.69 164 THR B C 1
ATOM 2366 O O . THR B 1 164 ? -3.129 -18.641 3 1 96.69 164 THR B O 1
ATOM 2369 N N . THR B 1 165 ? -3.922 -18.828 0.926 1 96.75 165 THR B N 1
ATOM 2370 C CA . THR B 1 165 ? -4.004 -20.281 0.926 1 96.75 165 THR B CA 1
ATOM 2371 C C . THR B 1 165 ? -3.197 -20.875 -0.227 1 96.75 165 THR B C 1
ATOM 2373 O O . THR B 1 165 ? -3.514 -20.641 -1.396 1 96.75 165 THR B O 1
ATOM 2376 N N . MET B 1 166 ? -2.152 -21.625 0.124 1 94 166 MET B N 1
ATOM 2377 C CA . MET B 1 166 ? -1.31 -22.25 -0.897 1 94 166 MET B CA 1
ATOM 2378 C C . MET B 1 166 ? -2.066 -23.344 -1.642 1 94 166 MET B C 1
ATOM 2380 O O . MET B 1 166 ? -2.805 -24.109 -1.031 1 94 166 MET B O 1
ATOM 2384 N N . LEU B 1 167 ? -1.761 -23.312 -2.959 1 91.81 167 LEU B N 1
ATOM 2385 C CA . LEU B 1 167 ? -2.389 -24.344 -3.773 1 91.81 167 LEU B CA 1
ATOM 2386 C C . LEU B 1 167 ? -1.391 -25.453 -4.117 1 91.81 167 LEU B C 1
ATOM 2388 O O . LEU B 1 167 ? -0.191 -25.188 -4.238 1 91.81 167 LEU B O 1
ATOM 2392 N N . GLU B 1 168 ? -1.709 -26.703 -4.168 1 80.69 168 GLU B N 1
ATOM 2393 C CA . GLU B 1 168 ? -0.889 -27.859 -4.512 1 80.69 168 GLU B CA 1
ATOM 2394 C C . GLU B 1 168 ? -0.769 -28.031 -6.023 1 80.69 168 GLU B C 1
ATOM 2396 O O . GLU B 1 168 ? -1.685 -27.672 -6.766 1 80.69 168 GLU B O 1
#

InterPro domains:
  IPR006045 Cupin 1 [SM00835] (55-168)
  IPR011051 RmlC-like cupin domain superfamily [SSF51182] (63-161)
  IPR013096 Cupin 2, conserved barrel [PF07883] (85-155)
  IPR014710 RmlC-like jelly roll fold [G3DSA:2.60.120.10] (59-167)

pLDDT: mean 73.28, std 31.76, range [20.3, 98.88]

Organism: NCBI:txid2511166

Radius of gyration: 41.74 Å; Cα contacts (8 Å, |Δi|>4): 665; chains: 2; bounding box: 62×118×174 Å

Sequence (336 aa):
MTSMAATMTAPFAQPPRSVALAVIAGLACAFAIGKAVPVSMDTISSAIAPLCASANAASPLDKVEVITSHALPNVAGKRVTVVRVFYGPGGFTPPHRHSGSVTAYITKGEIRSQLGGGPVETFKVGQSFFEPPGSTHVISANASATEPAELIAVFVADEGAQLTTMLEMTSMAATMTAPFAQPPRSVALAVIAGLACAFAIGKAVPVSMDTISSAIAPLCASANAASPLDKVEVITSHALPNVAGKRVTVVRVFYGPGGFTPPHRHSGSVTAYITKGEIRSQLGGGPVETFKVGQSFFEPPGSTHVISANASATEPAELIAVFVADEGAQLTTMLE

Secondary structure (DSSP, 8-state):
-------------------------------------------------------------EEEEEEEEEE-TTSTTEEEEEEEEEE-TT-EEPSEEESSEEEEEEEESEEEEEETTSPEEEEETT-EEEE-TT-EEEEEEES-SSS-EEEEEEEEEETT---EEE--/-------------------------------------------------------------EEEEEEEEEE-TTSTTEEEEEEEEEE-TT-EEPSEEESSEEEEEEEESEEEEEETTS-EEEEETT-EEEE-TT-EEEEEEES-SSS-EEEEEEEEEETT---EEE--

Nearest PDB structures (foldseek):
  8oz8-assembly1_A  TM=8.121E-01  e=6.557E-07  Granulicella tundricola
  4uxa-assembly9_L  TM=8.360E-01  e=1.185E-06  Granulicella tundricola
  4b29-assembly1_A  TM=8.775E-01  e=2.955E-06  Roseovarius nubinhibens ISM
  2b8m-assembly1_A-2  TM=8.877E-01  e=6.003E-05  Methanocaldococcus jannaschii
  8x0v-assembly1_B  TM=7.706E-01  e=1.262E-05  Stachybotrys sp.

Solvent-accessible surface area (backbone atoms only — not comparable to full-atom values): 19888 Å² total; per-residue (Å²): 136,86,80,78,71,87,74,82,79,75,85,79,80,86,89,80,79,78,85,73,81,73,77,75,78,77,78,78,79,76,78,76,78,77,85,79,75,81,68,82,70,77,73,74,73,68,74,72,65,73,75,66,66,68,70,71,70,68,55,68,38,48,47,80,43,82,70,50,73,41,76,35,89,90,39,86,67,26,24,41,33,38,30,40,40,35,19,39,47,46,5,28,50,75,32,28,33,28,66,22,31,36,41,36,37,28,74,33,49,36,37,32,38,19,42,70,95,54,66,77,42,77,42,41,57,75,35,70,53,77,41,59,58,63,39,38,40,54,40,42,29,31,67,32,72,79,47,53,19,29,34,41,34,38,34,48,28,52,63,88,57,68,58,70,45,81,56,133,138,76,80,76,77,84,81,80,79,77,78,73,83,80,84,77,87,65,88,77,80,82,77,81,91,80,80,82,76,80,72,82,82,79,88,72,76,76,71,80,67,77,68,76,69,69,72,72,65,72,75,65,66,68,69,72,70,64,53,66,47,46,46,80,44,80,72,51,74,41,77,36,89,91,40,86,64,27,25,42,34,37,30,40,39,36,19,40,48,40,5,26,50,75,31,28,33,29,67,22,32,36,41,36,36,29,72,31,49,36,38,33,39,17,44,69,98,53,66,77,42,76,43,41,57,77,34,70,54,76,41,58,59,63,39,39,40,55,39,40,28,30,67,31,73,78,46,53,19,29,34,40,35,38,34,48,29,51,64,88,56,68,58,71,45,81,55,134